Protein AF-A0A959DI03-F1 (afdb_monomer_lite)

Radius of gyration: 22.26 Å; chains: 1; bounding box: 54×45×66 Å

Foldseek 3Di:
DLLVQAAEDDDPPDDDDLVRRVVNSYYHQVNLQRVVVVVVVVVVWDKWKKKFKFFFAFDQPFAVVLVVVCVVPNLLSLSTHGGIDMGMFMWTQDPVVRDTWTDGSQQRDTGLLLVLCQAQDLAQRDGSDPNSSRGHHTLWMWIADPNDTDTCNCVRQPVSNCVNLPNCLVVFPLNVVLVVLSVVCHVQSVCSNVSNHHCVVVVVSSVVNVVSSVVSSVRQCPDPSNLVVVLQNQLQVCQQVVVLVSVLVLADQFAWEAEPDDDIQTGSVSSSVVSHDDPVFQKGWNGKHDRWPDWDDDPQKIKTKDKMKTWMQHNVRDIDIFMWIWIWMWGQDPVRHIHTRYIYIDGD

Sequence (348 aa):
WYARHFDWTHTDYQQRTVQDILQRRGGNCNELAMVAKASLETLGLKMRRVREINLHITSDRRQADAEQRVTEIGDKASVFGRQHNDHVWLEIYDQATGRWLPADPSLGVVGLRPWLSARYSFGRRYSLDSSSEDMIAPFAVFAESGGEWIDRTADYAIEGFNSLYYGQLAKLPSWQRWAEQAEQLDDLALAAFQSKANLHEHSAKIAALVETYEQLKREFLETDLGAIHQNIDAFSQSLVEQDFEAVVAAYTPDAKLFPQRGDIRRGEAAVRRYWTPSGSQKSRTVHHRIKPEEIVVQGDMAYDWGYYEGATLRGDGTEVYWEGKYVIVWKKTADGQWKIYLDSWNNL

Structure (mmCIF, N/CA/C/O backbone):
data_AF-A0A959DI03-F1
#
_entry.id   AF-A0A959DI03-F1
#
loop_
_atom_site.group_PDB
_atom_site.id
_atom_site.type_symbol
_atom_site.label_atom_id
_atom_site.label_alt_id
_atom_site.label_comp_id
_atom_site.label_asym_id
_atom_site.label_entity_id
_atom_site.label_seq_id
_atom_site.pdbx_PDB_ins_code
_atom_site.Cartn_x
_atom_site.Cartn_y
_atom_site.Cartn_z
_atom_site.occupancy
_atom_site.B_iso_or_equiv
_atom_site.auth_seq_id
_atom_site.auth_comp_id
_atom_site.auth_asym_id
_atom_site.auth_atom_id
_atom_site.pdbx_PDB_model_num
ATOM 1 N N . TRP A 1 1 ? -12.455 12.095 -6.581 1.00 77.44 1 TRP A N 1
ATOM 2 C CA . TRP A 1 1 ? -12.782 13.538 -6.591 1.00 77.44 1 TRP A CA 1
ATOM 3 C C . TRP A 1 1 ? -12.470 14.183 -5.246 1.00 77.44 1 TRP A C 1
ATOM 5 O O . TRP A 1 1 ? -11.597 15.039 -5.242 1.00 77.44 1 TRP A O 1
ATOM 15 N N . TYR A 1 2 ? -13.078 13.735 -4.133 1.00 77.69 2 TYR A N 1
ATOM 16 C CA . TYR A 1 2 ? -12.860 14.309 -2.789 1.00 77.69 2 TYR A CA 1
ATOM 17 C C . TYR A 1 2 ? -11.386 14.466 -2.424 1.00 77.69 2 TYR A C 1
ATOM 19 O O . TYR A 1 2 ? -10.947 15.586 -2.231 1.00 77.69 2 TYR A O 1
ATOM 27 N N . ALA A 1 3 ? -10.603 13.389 -2.489 1.00 75.56 3 ALA A N 1
ATOM 28 C CA . ALA A 1 3 ? -9.176 13.405 -2.158 1.00 75.56 3 ALA A CA 1
ATOM 29 C C . ALA A 1 3 ? -8.307 14.390 -2.979 1.00 75.56 3 ALA A C 1
ATOM 31 O O . ALA A 1 3 ? -7.163 14.627 -2.631 1.00 75.56 3 ALA A O 1
ATOM 32 N N . ARG A 1 4 ? -8.820 14.939 -4.093 1.00 77.75 4 ARG A N 1
ATOM 33 C CA . ARG A 1 4 ? -8.125 15.949 -4.918 1.00 77.75 4 ARG A CA 1
ATOM 34 C C . ARG A 1 4 ? -8.654 17.375 -4.729 1.00 77.75 4 ARG A C 1
ATOM 36 O O . ARG A 1 4 ? -8.074 18.302 -5.273 1.00 77.75 4 ARG A O 1
ATOM 43 N N . HIS A 1 5 ? -9.800 17.538 -4.070 1.00 82.88 5 HIS A N 1
ATOM 44 C CA . HIS A 1 5 ? -10.502 18.823 -3.948 1.00 82.88 5 HIS A CA 1
ATOM 45 C C . HIS A 1 5 ? -10.801 19.204 -2.496 1.00 82.88 5 HIS A C 1
ATOM 47 O O . HIS A 1 5 ? -11.357 20.276 -2.263 1.00 82.88 5 HIS A O 1
ATOM 53 N N . PHE A 1 6 ? -10.515 18.309 -1.550 1.00 85.19 6 PHE A N 1
ATOM 54 C CA . PHE A 1 6 ? -10.667 18.526 -0.122 1.00 85.19 6 PHE A CA 1
ATOM 55 C C . PHE A 1 6 ? -9.291 18.476 0.526 1.00 85.19 6 PHE A C 1
ATOM 57 O O . PHE A 1 6 ? -8.533 17.543 0.262 1.00 85.19 6 PHE A O 1
ATOM 64 N N . ASP A 1 7 ? -9.015 19.441 1.393 1.00 83.19 7 ASP A N 1
ATOM 65 C CA . ASP A 1 7 ? -7.793 19.469 2.185 1.00 83.19 7 ASP A CA 1
ATOM 66 C C . ASP A 1 7 ? -7.924 18.488 3.354 1.00 83.19 7 ASP A C 1
ATOM 68 O O . ASP A 1 7 ? -8.886 18.553 4.132 1.00 83.19 7 ASP A O 1
ATOM 72 N N . TRP A 1 8 ? -6.961 17.580 3.512 1.00 79.31 8 TRP A N 1
ATOM 73 C CA . TRP A 1 8 ? -6.881 16.819 4.752 1.00 79.31 8 TRP A CA 1
ATOM 74 C C . TRP A 1 8 ? -6.331 17.729 5.844 1.00 79.31 8 TRP A C 1
ATOM 76 O O . TRP A 1 8 ? -5.326 18.419 5.671 1.00 79.31 8 TRP A O 1
ATOM 86 N N . THR A 1 9 ? -7.006 17.752 6.986 1.00 82.12 9 THR A N 1
ATOM 87 C CA . THR A 1 9 ? -6.575 18.564 8.123 1.00 82.12 9 THR A CA 1
ATOM 88 C C . THR A 1 9 ? -6.495 17.718 9.377 1.00 82.12 9 THR A C 1
ATOM 90 O O . THR A 1 9 ? -7.301 16.807 9.572 1.00 82.12 9 THR A O 1
ATOM 93 N N . HIS A 1 10 ? -5.559 18.053 10.265 1.00 77.62 10 HIS A N 1
ATOM 94 C CA . HIS A 1 10 ? -5.482 17.429 11.582 1.00 77.62 10 HIS A CA 1
ATOM 95 C C . HIS A 1 10 ? -6.801 17.569 12.351 1.00 77.62 10 HIS A C 1
ATOM 97 O O . HIS A 1 10 ? -7.530 18.552 12.205 1.00 77.62 10 HIS A O 1
ATOM 103 N N . THR A 1 11 ? -7.088 16.579 13.195 1.00 80.00 11 THR A N 1
ATOM 104 C CA . THR A 1 11 ? -8.268 16.580 14.060 1.00 80.00 11 THR A CA 1
ATOM 105 C C . THR A 1 11 ? -8.245 17.783 15.002 1.00 80.00 11 THR A C 1
ATOM 107 O O . THR A 1 11 ? -7.335 17.922 15.814 1.00 80.00 11 THR A O 1
ATOM 110 N N . ASP A 1 12 ? -9.284 18.617 14.925 1.00 83.31 12 ASP A N 1
ATOM 111 C CA . ASP A 1 12 ? -9.515 19.764 15.818 1.00 83.31 12 ASP A CA 1
ATOM 112 C C . ASP A 1 12 ? -10.667 19.525 16.814 1.00 83.31 12 ASP A C 1
ATOM 114 O O . ASP A 1 12 ? -11.071 20.430 17.543 1.00 83.31 12 ASP A O 1
ATOM 118 N N . TYR A 1 13 ? -11.188 18.292 16.846 1.00 81.88 13 TYR A N 1
ATOM 119 C CA . TYR A 1 13 ? -12.254 17.802 17.728 1.00 81.88 13 TYR A CA 1
ATOM 120 C C . TYR A 1 13 ? -13.579 18.582 17.674 1.00 81.88 13 TYR A C 1
ATOM 122 O O . TYR A 1 13 ? -14.454 18.356 18.513 1.00 81.88 13 TYR A O 1
ATOM 130 N N . GLN A 1 14 ? -13.776 19.453 16.682 1.00 87.25 14 GLN A N 1
ATOM 131 C CA . GLN A 1 14 ? -15.065 20.100 16.467 1.00 87.25 14 GLN A CA 1
ATOM 132 C C . GLN A 1 14 ? -16.054 19.117 15.835 1.00 87.25 14 GLN A C 1
ATOM 134 O O . GLN A 1 14 ? -15.701 18.321 14.967 1.00 87.25 14 GLN A O 1
ATOM 139 N N . GLN A 1 15 ? -17.317 19.186 16.252 1.00 88.81 15 GLN A N 1
ATOM 140 C CA . GLN A 1 15 ? -18.387 18.453 15.583 1.00 88.81 15 GLN A CA 1
ATOM 141 C C . GLN A 1 15 ? -18.912 19.279 14.414 1.00 88.81 15 GLN A C 1
ATOM 143 O O . GLN A 1 15 ? -19.304 20.431 14.592 1.00 88.81 15 GLN A O 1
ATOM 148 N N . ARG A 1 16 ? -18.920 18.681 13.223 1.00 93.31 16 ARG A N 1
ATOM 149 C CA . ARG A 1 16 ? -19.364 19.323 11.984 1.00 93.31 16 ARG A CA 1
ATOM 150 C C . ARG A 1 16 ? -20.418 18.486 11.284 1.00 93.31 16 ARG A C 1
ATOM 152 O O . ARG A 1 16 ? -20.365 17.256 11.307 1.00 93.31 16 ARG A O 1
ATOM 159 N N . THR A 1 17 ? -21.368 19.154 10.640 1.00 94.56 17 THR A N 1
ATOM 160 C CA . THR A 1 17 ? -22.319 18.503 9.736 1.00 94.56 17 THR A CA 1
ATOM 161 C C . THR A 1 17 ? -21.674 18.244 8.373 1.00 94.56 17 THR A C 1
ATOM 163 O O . THR A 1 17 ? -20.656 18.841 8.024 1.00 94.56 17 THR A O 1
ATOM 166 N N . VAL A 1 18 ? -22.295 17.392 7.548 1.00 93.19 18 VAL A N 1
ATOM 167 C CA . VAL A 1 18 ? -21.862 17.178 6.152 1.00 93.19 18 VAL A CA 1
ATOM 168 C C . VAL A 1 18 ? -21.795 18.504 5.387 1.00 93.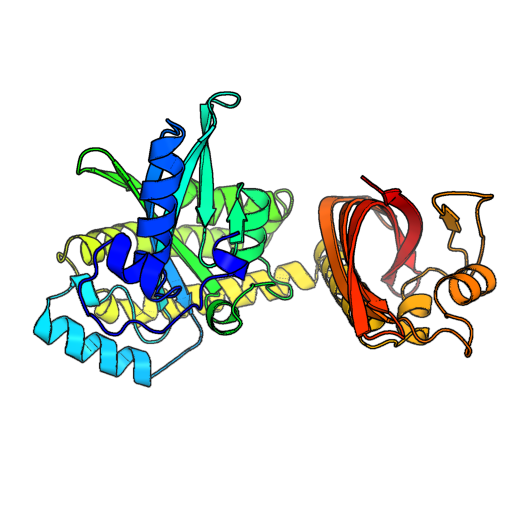19 18 VAL A C 1
ATOM 170 O O . VAL A 1 18 ? -20.868 18.720 4.611 1.00 93.19 18 VAL A O 1
ATOM 173 N N . GLN A 1 19 ? -22.743 19.413 5.628 1.00 93.69 19 GLN A N 1
ATOM 174 C CA . GLN A 1 19 ? -22.789 20.695 4.935 1.00 93.69 19 GLN A CA 1
ATOM 175 C C . GLN A 1 19 ? -21.654 21.633 5.361 1.00 93.69 19 GLN A C 1
ATOM 177 O O . GLN A 1 19 ? -21.061 22.277 4.496 1.00 93.69 19 GLN A O 1
ATOM 182 N N . ASP A 1 20 ? -21.291 21.647 6.646 1.00 93.88 20 ASP A N 1
ATOM 183 C CA . ASP A 1 20 ? -20.144 22.421 7.141 1.00 93.88 20 ASP A CA 1
ATOM 184 C C . ASP A 1 20 ? -18.833 21.928 6.512 1.00 93.88 20 ASP A C 1
ATOM 186 O O . ASP A 1 20 ? -18.012 22.728 6.062 1.00 93.88 20 ASP A O 1
ATOM 190 N N . ILE A 1 21 ? -18.652 20.604 6.420 1.00 92.25 21 ILE A N 1
ATOM 191 C CA . ILE A 1 21 ? -17.450 19.991 5.831 1.00 92.25 21 ILE A CA 1
ATOM 192 C C . ILE A 1 21 ? -17.375 20.296 4.327 1.00 92.25 21 ILE A C 1
ATOM 194 O O . ILE A 1 21 ? -16.313 20.653 3.816 1.00 92.25 21 ILE A O 1
ATOM 198 N N . LEU A 1 22 ? -18.504 20.219 3.609 1.00 91.56 22 LEU A N 1
ATOM 199 C CA . LEU A 1 22 ? -18.582 20.581 2.188 1.00 91.56 22 LEU A CA 1
ATOM 200 C C . LEU A 1 22 ? -18.221 22.053 1.938 1.00 91.56 22 LEU A C 1
ATOM 202 O O . LEU A 1 22 ? -17.542 22.355 0.957 1.00 91.56 22 LEU A O 1
ATOM 206 N N . GLN A 1 23 ? -18.661 22.962 2.812 1.00 92.81 23 GLN A N 1
ATOM 207 C CA . GLN A 1 23 ? -18.323 24.386 2.726 1.00 92.81 23 GLN A CA 1
ATOM 208 C C . GLN A 1 23 ? -16.848 24.643 3.034 1.00 92.81 23 GLN A C 1
ATOM 210 O O . GLN A 1 23 ? -16.204 25.406 2.315 1.00 92.81 23 GLN A O 1
ATOM 215 N N . ARG A 1 24 ? -16.307 23.977 4.062 1.00 91.38 24 ARG A N 1
ATOM 216 C CA . ARG A 1 24 ? -14.886 24.048 4.430 1.00 91.38 24 ARG A CA 1
ATOM 217 C C . ARG A 1 24 ? -13.976 23.477 3.343 1.00 91.38 24 ARG A C 1
ATOM 219 O O . ARG A 1 24 ? -12.838 23.918 3.241 1.00 91.38 24 ARG A O 1
ATOM 226 N N . ARG A 1 25 ? -14.469 22.516 2.551 1.00 89.75 25 ARG A N 1
ATOM 227 C CA . ARG A 1 25 ? -13.679 21.736 1.582 1.00 89.75 25 ARG A CA 1
ATOM 228 C C . ARG A 1 25 ? -12.460 21.085 2.234 1.00 89.75 25 ARG A C 1
ATOM 230 O O . ARG A 1 25 ? -11.373 21.086 1.675 1.00 89.75 25 ARG A O 1
ATOM 237 N N . GLY A 1 26 ? -12.636 20.535 3.428 1.00 87.62 26 GLY A N 1
ATOM 238 C CA . GLY A 1 26 ? -11.553 19.864 4.128 1.00 87.62 26 GLY A CA 1
ATOM 239 C C . GLY A 1 26 ? -11.975 19.313 5.477 1.00 87.62 26 GLY A C 1
ATOM 240 O O . GLY A 1 26 ? -13.013 19.701 6.018 1.00 87.62 26 GLY A O 1
ATOM 241 N N . GLY A 1 27 ? -11.168 18.399 5.998 1.00 87.62 27 GLY A N 1
ATOM 242 C CA . GLY A 1 27 ? -11.423 17.736 7.268 1.00 87.62 27 GLY A CA 1
ATOM 243 C C . GLY A 1 27 ? -10.495 16.556 7.524 1.00 87.62 27 GLY A C 1
ATOM 244 O O . GLY A 1 27 ? -9.686 16.186 6.673 1.00 87.62 27 GLY A O 1
ATOM 245 N N . ASN A 1 28 ? -10.609 15.958 8.705 1.00 88.25 28 ASN A N 1
ATOM 246 C CA . ASN A 1 28 ? -9.894 14.727 9.042 1.00 88.25 28 ASN A CA 1
ATOM 247 C C . ASN A 1 28 ? -10.530 13.491 8.370 1.00 88.25 28 ASN A C 1
ATOM 249 O O . ASN A 1 28 ? -11.526 13.582 7.650 1.00 88.25 28 ASN A O 1
ATOM 253 N N . CYS A 1 29 ? -9.973 12.301 8.613 1.00 88.38 29 CYS A N 1
ATOM 254 C CA . CYS A 1 29 ? -10.466 11.057 8.009 1.00 88.38 29 CYS A CA 1
ATOM 255 C C . CYS A 1 29 ? -11.946 10.770 8.299 1.00 88.38 29 CYS A C 1
ATOM 257 O O . CYS A 1 29 ? -12.692 10.365 7.407 1.00 88.38 29 CYS A O 1
ATOM 259 N N . ASN A 1 30 ? -12.407 11.058 9.519 1.00 90.88 30 ASN A N 1
ATOM 260 C CA . ASN A 1 30 ? -13.810 10.916 9.887 1.00 90.88 30 ASN A CA 1
ATOM 261 C C . ASN A 1 30 ? -14.715 11.840 9.059 1.00 90.88 30 ASN A C 1
ATOM 263 O O . ASN A 1 30 ? -15.737 11.394 8.540 1.00 90.88 30 ASN A O 1
ATOM 267 N N . GLU A 1 31 ? -14.349 13.113 8.933 1.00 92.06 31 GLU A N 1
ATOM 268 C CA . GLU A 1 31 ? -15.130 14.110 8.196 1.00 92.06 31 GLU A CA 1
ATOM 269 C C . GLU A 1 31 ? -15.188 13.786 6.695 1.00 92.06 31 GLU A C 1
ATOM 271 O O . GLU A 1 31 ? -16.259 13.842 6.084 1.00 92.06 31 GLU A O 1
ATOM 276 N N . LEU A 1 32 ? -14.069 13.352 6.109 1.00 90.50 32 LEU A N 1
ATOM 277 C CA . LEU A 1 32 ? -14.029 12.911 4.713 1.00 90.50 32 LEU A CA 1
ATOM 278 C C . LEU A 1 32 ? -14.875 11.649 4.489 1.00 90.50 32 LEU A C 1
ATOM 280 O O . LEU A 1 32 ? -15.620 11.577 3.507 1.00 90.50 32 LEU A O 1
ATOM 284 N N . ALA A 1 33 ? -14.835 10.684 5.413 1.00 91.56 33 ALA A N 1
ATOM 285 C CA . ALA A 1 33 ? -15.699 9.505 5.371 1.00 91.56 33 ALA A CA 1
ATOM 286 C C . ALA A 1 33 ? -17.188 9.872 5.500 1.00 91.56 33 ALA A C 1
ATOM 288 O O . ALA A 1 33 ? -18.020 9.289 4.806 1.00 91.56 33 ALA A O 1
ATOM 289 N N . MET A 1 34 ? -17.548 10.861 6.326 1.00 93.31 34 MET A N 1
ATOM 290 C CA . MET A 1 34 ? -18.931 11.345 6.442 1.00 93.31 34 MET A CA 1
ATOM 291 C C . MET A 1 34 ? -19.450 11.928 5.123 1.00 93.31 34 MET A C 1
ATOM 293 O O . MET A 1 34 ? -20.543 11.568 4.684 1.00 93.31 34 MET A O 1
ATOM 297 N N . VAL A 1 35 ? -18.669 12.796 4.473 1.00 92.62 35 VAL A N 1
ATOM 298 C CA . VAL A 1 35 ? -19.051 13.405 3.187 1.00 92.62 35 VAL A CA 1
ATOM 299 C C . VAL A 1 35 ? -19.133 12.354 2.081 1.00 92.62 35 VAL A C 1
ATOM 301 O O . VAL A 1 35 ? -20.102 12.339 1.316 1.00 92.62 35 VAL A O 1
ATOM 304 N N . ALA A 1 36 ? -18.149 11.453 2.005 1.00 91.75 36 ALA A N 1
ATOM 305 C CA . ALA A 1 36 ? -18.151 10.367 1.032 1.00 91.75 36 ALA A CA 1
ATOM 306 C C . ALA A 1 36 ? -19.371 9.453 1.220 1.00 91.75 36 ALA A C 1
ATOM 308 O O . ALA A 1 36 ? -20.053 9.144 0.244 1.00 91.75 36 ALA A O 1
ATOM 309 N N . LYS A 1 37 ? -19.702 9.096 2.470 1.00 92.38 37 LYS A N 1
ATOM 310 C CA . LYS A 1 37 ? -20.890 8.305 2.813 1.00 92.38 37 LYS A CA 1
ATOM 311 C C . LYS A 1 37 ? -22.177 8.980 2.372 1.00 92.38 37 LYS A C 1
ATOM 313 O O . LYS A 1 37 ? -22.916 8.388 1.595 1.00 92.38 37 LYS A O 1
ATOM 318 N N . ALA A 1 38 ? -22.398 10.227 2.783 1.00 92.00 38 ALA A N 1
ATOM 319 C CA . ALA A 1 38 ? -23.600 10.970 2.413 1.00 92.00 38 ALA A CA 1
ATOM 320 C C . ALA A 1 38 ? -23.772 11.073 0.890 1.00 92.00 38 ALA A C 1
ATOM 322 O O . ALA A 1 38 ? -24.881 10.980 0.376 1.00 92.00 38 ALA A O 1
ATOM 323 N N . SER A 1 39 ? -22.670 11.227 0.155 1.00 89.62 39 SER A N 1
ATOM 324 C CA . SER A 1 39 ? -22.707 11.369 -1.301 1.00 89.62 39 SER A CA 1
ATOM 325 C C . SER A 1 39 ? -22.996 10.045 -2.006 1.00 89.62 39 SER A C 1
ATOM 327 O O . SER A 1 39 ? -23.829 9.995 -2.906 1.00 89.62 39 SER A O 1
ATOM 329 N N . LEU A 1 40 ? -22.355 8.955 -1.586 1.00 89.19 40 LEU A N 1
ATOM 330 C CA . LEU A 1 40 ? -22.558 7.626 -2.166 1.00 89.19 40 LEU A CA 1
ATOM 331 C C . LEU A 1 40 ? -23.926 7.022 -1.786 1.00 89.19 40 LEU A C 1
ATOM 333 O O . LEU A 1 40 ? -24.506 6.285 -2.582 1.00 89.19 40 LEU A O 1
ATOM 337 N N . GLU A 1 41 ? -24.492 7.397 -0.635 1.00 90.12 41 GLU A N 1
ATOM 338 C CA . GLU A 1 41 ? -25.873 7.064 -0.257 1.00 90.12 41 GLU A CA 1
ATOM 339 C C . GLU A 1 41 ? -26.897 7.618 -1.260 1.00 90.12 41 GLU A C 1
ATOM 341 O O . GLU A 1 41 ? -27.873 6.935 -1.570 1.00 90.12 41 GLU A O 1
ATOM 346 N N . THR A 1 42 ? -26.656 8.799 -1.852 1.00 91.38 42 THR A N 1
ATOM 347 C CA . THR A 1 42 ? -27.539 9.345 -2.908 1.00 91.38 42 THR A CA 1
ATOM 348 C C . THR A 1 42 ? -27.571 8.487 -4.174 1.00 91.38 42 THR A C 1
ATOM 350 O O . THR A 1 42 ? -28.533 8.553 -4.937 1.00 91.38 42 THR A O 1
ATOM 353 N N . LEU A 1 43 ? -26.546 7.655 -4.382 1.00 90.06 43 LEU A N 1
ATOM 354 C CA . LEU A 1 43 ? -26.444 6.717 -5.500 1.00 90.06 43 LEU A CA 1
ATOM 355 C C . LEU A 1 43 ? -27.054 5.343 -5.172 1.00 90.06 43 LEU A C 1
ATOM 357 O O . LEU A 1 43 ? -26.991 4.436 -5.997 1.00 90.06 43 LEU A O 1
ATOM 361 N N . GLY A 1 44 ? -27.617 5.165 -3.970 1.00 90.25 44 GLY A N 1
ATOM 362 C CA . GLY A 1 44 ? -28.192 3.895 -3.524 1.00 90.25 44 GLY A CA 1
ATOM 363 C C . GLY A 1 44 ? -27.155 2.803 -3.245 1.00 90.25 44 GLY A C 1
ATOM 364 O O . GLY A 1 44 ? -27.503 1.622 -3.206 1.00 90.25 44 GLY A O 1
ATOM 365 N N . LEU A 1 45 ? -25.881 3.167 -3.063 1.00 90.81 45 LEU A N 1
ATOM 366 C CA . LEU A 1 45 ? -24.824 2.207 -2.754 1.00 90.81 45 LEU A CA 1
ATOM 367 C C . LEU A 1 45 ? -24.924 1.749 -1.296 1.00 90.81 45 LEU A C 1
ATOM 369 O O . LEU A 1 45 ? -25.033 2.557 -0.374 1.00 90.81 45 LEU A O 1
ATOM 373 N N . LYS A 1 46 ? -24.848 0.432 -1.077 1.00 93.88 46 LYS A N 1
ATOM 374 C CA . LYS A 1 46 ? -24.786 -0.140 0.271 1.00 93.88 46 LYS A CA 1
ATOM 375 C C . LYS A 1 46 ? -23.370 0.015 0.815 1.00 93.88 46 LYS A C 1
ATOM 377 O O . LYS A 1 46 ? -22.403 -0.387 0.171 1.00 93.88 46 LYS A O 1
ATOM 382 N N . MET A 1 47 ? -23.261 0.591 2.006 1.00 94.69 47 MET A N 1
ATOM 383 C CA . MET A 1 47 ? -21.985 0.981 2.597 1.00 94.69 47 MET A CA 1
ATOM 384 C C . MET A 1 47 ? -21.966 0.695 4.091 1.00 94.69 47 MET A C 1
ATOM 386 O O . MET A 1 47 ? -23.014 0.678 4.739 1.00 94.69 47 MET A O 1
ATOM 390 N N . ARG A 1 48 ? -20.769 0.524 4.644 1.00 96.06 48 ARG A N 1
ATOM 391 C CA . ARG A 1 48 ? -20.552 0.490 6.090 1.00 96.06 48 ARG A CA 1
ATOM 392 C C . ARG A 1 48 ? -19.284 1.242 6.452 1.00 96.06 48 ARG A C 1
ATOM 394 O O . ARG A 1 48 ? -18.367 1.366 5.642 1.00 96.06 48 ARG A O 1
ATOM 401 N N . ARG A 1 49 ? -19.277 1.808 7.651 1.00 96.38 49 ARG A N 1
ATOM 402 C CA . ARG A 1 49 ? -18.119 2.528 8.172 1.00 96.38 49 ARG A CA 1
ATOM 403 C C . ARG A 1 49 ? -17.090 1.516 8.647 1.00 96.38 49 ARG A C 1
ATOM 405 O O . ARG A 1 49 ? -17.475 0.484 9.181 1.00 96.38 49 ARG A O 1
ATOM 412 N N . VAL A 1 50 ? -15.815 1.823 8.464 1.00 97.88 50 VAL A N 1
ATOM 413 C CA . VAL A 1 50 ? -14.712 1.030 8.995 1.00 97.88 50 VAL A CA 1
ATOM 414 C C . VAL A 1 50 ? -13.851 1.907 9.881 1.00 97.88 50 VAL A C 1
ATOM 416 O O . VAL A 1 50 ? -13.545 3.054 9.541 1.00 97.88 50 VAL A O 1
ATOM 419 N N . ARG A 1 51 ? -13.492 1.360 11.036 1.00 97.06 51 ARG A N 1
ATOM 420 C CA . ARG A 1 51 ? -12.495 1.911 11.939 1.00 97.06 51 ARG A CA 1
ATOM 421 C C . ARG A 1 51 ? -11.333 0.959 12.033 1.00 97.06 51 ARG A C 1
ATOM 423 O O . ARG A 1 51 ? -11.499 -0.253 11.993 1.00 97.06 51 ARG A O 1
ATOM 430 N N . GLU A 1 52 ? -10.158 1.523 12.188 1.00 96.50 52 GLU A N 1
ATOM 431 C CA . GLU A 1 52 ? -8.943 0.741 12.282 1.00 96.50 52 GLU A CA 1
ATOM 432 C C . GLU A 1 52 ? -7.938 1.405 13.206 1.00 96.50 52 GLU A C 1
ATOM 434 O O . GLU A 1 52 ? -8.017 2.607 13.473 1.00 96.50 52 GLU A O 1
ATOM 439 N N . ILE A 1 53 ? -6.981 0.603 13.654 1.00 97.81 53 ILE A N 1
ATOM 440 C CA . ILE A 1 53 ? -5.772 1.060 14.320 1.00 97.81 53 ILE A CA 1
ATOM 441 C C . ILE A 1 53 ? -4.598 0.593 13.474 1.00 97.81 53 ILE A C 1
ATOM 443 O O . ILE A 1 53 ? -4.490 -0.586 13.128 1.00 97.81 53 ILE A O 1
ATOM 447 N N . ASN A 1 54 ? -3.729 1.530 13.113 1.00 95.94 54 ASN A N 1
ATOM 448 C CA . ASN A 1 54 ? -2.543 1.257 12.322 1.00 95.94 54 ASN A CA 1
ATOM 449 C C . ASN A 1 54 ? -1.274 1.551 13.101 1.00 95.94 54 ASN A C 1
ATOM 451 O O . ASN A 1 54 ? -1.228 2.475 13.910 1.00 95.94 54 ASN A O 1
ATOM 455 N N . LEU A 1 55 ? -0.244 0.752 12.826 1.00 96.56 55 LEU A N 1
ATOM 456 C CA . LEU A 1 55 ? 1.130 1.077 13.163 1.00 96.56 55 LEU A CA 1
ATOM 457 C C . LEU A 1 55 ? 1.466 2.450 12.587 1.00 96.56 55 LEU A C 1
ATOM 459 O O . LEU A 1 55 ? 1.048 2.776 11.480 1.00 96.56 55 LEU A O 1
ATOM 463 N N . HIS A 1 56 ? 2.240 3.237 13.314 1.00 93.88 56 HIS A N 1
ATOM 464 C CA . HIS A 1 56 ? 2.578 4.600 12.940 1.00 93.88 56 HIS A CA 1
ATOM 465 C C . HIS A 1 56 ? 4.017 4.907 13.349 1.00 93.88 56 HIS A C 1
ATOM 467 O O . HIS A 1 56 ? 4.527 4.318 14.305 1.00 93.88 56 HIS A O 1
ATOM 473 N N . ILE A 1 57 ? 4.665 5.870 12.683 1.00 92.00 57 ILE A N 1
ATOM 474 C CA . ILE A 1 57 ? 5.954 6.389 13.166 1.00 92.00 57 ILE A CA 1
ATOM 475 C C . ILE A 1 57 ? 5.869 6.794 14.646 1.00 92.00 57 ILE A C 1
ATOM 477 O O . ILE A 1 57 ? 4.843 7.322 15.102 1.00 92.00 57 ILE A O 1
ATOM 481 N N . THR A 1 58 ? 6.968 6.566 15.364 1.00 95.19 58 THR A N 1
ATOM 482 C CA . THR A 1 58 ? 7.097 6.872 16.789 1.00 95.19 58 THR A CA 1
ATOM 483 C C . THR A 1 58 ? 6.913 8.366 17.049 1.00 95.19 58 THR A C 1
ATOM 485 O O . THR A 1 58 ? 7.603 9.197 16.461 1.00 95.19 58 THR A O 1
ATOM 488 N N . SER A 1 59 ? 6.009 8.717 17.962 1.00 95.56 59 SER A N 1
ATOM 489 C CA . SER A 1 59 ? 5.750 10.098 18.366 1.00 95.56 59 SER A CA 1
ATOM 490 C C . SER A 1 59 ? 5.424 10.198 19.855 1.00 95.56 59 SER A C 1
ATOM 492 O O . SER A 1 59 ? 4.322 9.862 20.289 1.00 95.56 59 SER A O 1
ATOM 494 N N . ASP A 1 60 ? 6.361 10.734 20.638 1.00 96.56 60 ASP A N 1
ATOM 495 C CA . ASP A 1 60 ? 6.135 10.995 22.066 1.00 96.56 60 ASP A CA 1
ATOM 496 C C . ASP A 1 60 ? 5.090 12.104 22.277 1.00 96.56 60 ASP A C 1
ATOM 498 O O . ASP A 1 60 ? 4.317 12.060 23.231 1.00 96.56 60 ASP A O 1
ATOM 502 N N . ARG A 1 61 ? 4.992 13.056 21.335 1.00 95.19 61 ARG A N 1
ATOM 503 C CA . ARG A 1 61 ? 3.923 14.064 21.334 1.00 95.19 61 ARG A CA 1
ATOM 504 C C . ARG A 1 61 ? 2.546 13.409 21.221 1.00 95.19 61 ARG A C 1
ATOM 506 O O . ARG A 1 61 ? 1.678 13.714 22.027 1.00 95.19 61 ARG A O 1
ATOM 513 N N . ARG A 1 62 ? 2.354 12.489 20.259 1.00 94.25 62 ARG A N 1
ATOM 514 C CA . ARG A 1 62 ? 1.068 11.784 20.105 1.00 94.25 62 ARG A CA 1
ATOM 515 C C . ARG A 1 62 ? 0.723 10.985 21.356 1.00 94.25 62 ARG A C 1
ATOM 517 O O . ARG A 1 62 ? -0.441 10.951 21.728 1.00 94.25 62 ARG A O 1
ATOM 524 N N . GLN A 1 63 ? 1.715 10.368 21.998 1.00 97.06 63 GLN A N 1
ATOM 525 C CA . GLN A 1 63 ? 1.499 9.656 23.256 1.00 97.06 63 GLN A CA 1
ATOM 526 C C . GLN A 1 63 ? 0.959 10.591 24.348 1.00 97.06 63 GLN A C 1
ATOM 528 O O . GLN A 1 63 ? -0.077 10.288 24.930 1.00 97.06 63 GLN A O 1
ATOM 533 N N . ALA A 1 64 ? 1.600 11.742 24.569 1.00 96.88 64 ALA A N 1
ATOM 534 C CA . ALA A 1 64 ? 1.151 12.715 25.565 1.00 96.88 64 ALA A CA 1
ATOM 535 C C . ALA A 1 64 ? -0.256 13.264 25.254 1.00 96.88 64 ALA A C 1
ATOM 537 O O . ALA A 1 64 ? -1.112 13.319 26.139 1.00 96.88 64 ALA A O 1
ATOM 538 N N . ASP A 1 65 ? -0.519 13.605 23.987 1.00 95.12 65 ASP A N 1
ATOM 539 C CA . ASP A 1 65 ? -1.842 14.054 23.537 1.00 95.12 65 ASP A CA 1
ATOM 540 C C . ASP A 1 65 ? -2.904 12.962 23.783 1.00 95.12 65 ASP A C 1
ATOM 542 O O . ASP A 1 65 ? -4.015 13.249 24.231 1.00 95.12 65 ASP A O 1
ATOM 546 N N . ALA A 1 66 ? -2.571 11.695 23.518 1.00 95.81 66 ALA A N 1
ATOM 547 C CA . ALA A 1 66 ? -3.475 10.567 23.713 1.00 95.81 66 ALA A CA 1
ATOM 548 C C . ALA A 1 66 ? -3.785 10.311 25.189 1.00 95.81 66 ALA A C 1
ATOM 550 O O . ALA A 1 66 ? -4.946 10.107 25.536 1.00 95.81 66 ALA A O 1
ATOM 551 N N . GLU A 1 67 ? -2.781 10.354 26.065 1.00 97.31 67 GLU A N 1
ATOM 552 C CA . GLU A 1 67 ? -2.955 10.194 27.514 1.00 97.31 67 GLU A CA 1
ATOM 553 C C . GLU A 1 67 ? -3.880 11.269 28.083 1.00 97.31 67 GLU A C 1
ATOM 555 O O . GLU A 1 67 ? -4.811 10.955 28.829 1.00 97.31 67 GLU A O 1
ATOM 560 N N . GLN A 1 68 ? -3.705 12.526 27.659 1.00 96.50 68 GLN A N 1
ATOM 561 C CA . GLN A 1 68 ? -4.632 13.593 28.026 1.00 96.50 68 GLN A CA 1
ATOM 562 C C . GLN A 1 68 ? -6.055 13.253 27.565 1.00 96.50 68 GLN A C 1
ATOM 564 O O . GLN A 1 68 ? -7.006 13.337 28.344 1.00 96.50 68 GLN A O 1
ATOM 569 N N . ARG A 1 69 ? -6.226 12.802 26.321 1.00 95.38 69 ARG A N 1
ATOM 570 C CA . ARG A 1 69 ? -7.550 12.450 25.791 1.00 95.38 69 ARG A CA 1
ATOM 571 C C . ARG A 1 69 ? -8.181 11.258 26.509 1.00 95.38 69 ARG A C 1
ATOM 573 O O . ARG A 1 69 ? -9.392 11.276 26.717 1.00 95.38 69 ARG A O 1
ATOM 580 N N . VAL A 1 70 ? -7.400 10.279 26.963 1.00 97.06 70 VAL A N 1
ATOM 581 C CA . VAL A 1 70 ? -7.903 9.186 27.812 1.00 97.06 70 VAL A CA 1
ATOM 582 C C . VAL A 1 70 ? -8.481 9.732 29.119 1.00 97.06 70 VAL A C 1
ATOM 584 O O . VAL A 1 70 ? -9.563 9.306 29.518 1.00 97.06 70 VAL A O 1
ATOM 587 N N . THR A 1 71 ? -7.851 10.735 29.742 1.00 96.31 71 THR A N 1
ATOM 588 C CA . THR A 1 71 ? -8.419 11.363 30.953 1.00 96.31 71 THR A CA 1
ATOM 589 C C . THR A 1 71 ? -9.733 12.110 30.688 1.00 96.31 71 THR A C 1
ATOM 591 O O . THR A 1 71 ? -10.598 12.160 31.560 1.00 96.31 71 THR A O 1
ATOM 594 N N . GLU A 1 72 ? -9.913 12.665 29.485 1.00 94.62 72 GLU A N 1
ATOM 595 C CA . GLU A 1 72 ? -11.084 13.472 29.119 1.00 94.62 72 GLU A CA 1
ATOM 596 C C . GLU A 1 72 ? -12.286 12.635 28.661 1.00 94.62 72 GLU A C 1
ATOM 598 O O . GLU A 1 72 ? -13.430 12.967 28.977 1.00 94.62 72 GLU A O 1
ATOM 603 N N . ILE A 1 73 ? -12.052 11.585 27.866 1.00 93.75 73 ILE A N 1
ATOM 604 C CA . ILE A 1 73 ? -13.124 10.829 27.197 1.00 93.75 73 ILE A CA 1
ATOM 605 C C . ILE A 1 73 ? -13.045 9.311 27.409 1.00 93.75 73 ILE A C 1
ATOM 607 O O . ILE A 1 73 ? -13.835 8.582 26.805 1.00 93.75 73 ILE A O 1
ATOM 611 N N . GLY A 1 74 ? -12.142 8.846 28.273 1.00 95.50 74 GLY A N 1
ATOM 612 C CA . GLY A 1 74 ? -11.962 7.441 28.627 1.00 95.50 74 GLY A CA 1
ATOM 613 C C . GLY A 1 74 ? -11.117 6.649 27.631 1.00 95.50 74 GLY A C 1
ATOM 614 O O . GLY A 1 74 ? -10.603 7.173 26.640 1.00 95.50 74 GLY A O 1
ATOM 615 N N . ASP A 1 75 ? -11.022 5.345 27.883 1.00 97.00 75 ASP A N 1
ATOM 616 C CA . ASP A 1 75 ? -10.106 4.427 27.200 1.00 97.00 75 ASP A CA 1
ATOM 617 C C . ASP A 1 75 ? -10.302 4.336 25.684 1.00 97.00 75 ASP A C 1
ATOM 619 O O . ASP A 1 75 ? -9.374 3.975 24.964 1.00 97.00 75 ASP A O 1
ATOM 623 N N . LYS A 1 76 ? -11.456 4.752 25.152 1.00 94.75 76 LYS A N 1
ATOM 624 C CA . LYS A 1 76 ? -11.656 4.877 23.697 1.00 94.75 76 LYS A CA 1
ATOM 625 C C . LYS A 1 76 ? -10.705 5.848 23.003 1.00 94.75 76 LYS A C 1
ATOM 627 O O . LYS A 1 76 ? -10.583 5.783 21.783 1.00 94.75 76 LYS A O 1
ATOM 632 N N . ALA A 1 77 ? -10.058 6.751 23.740 1.00 95.56 77 ALA A N 1
ATOM 633 C CA . ALA A 1 77 ? -8.998 7.604 23.209 1.00 95.56 77 ALA A CA 1
ATOM 634 C C . ALA A 1 77 ? -7.640 6.891 23.102 1.00 95.56 77 ALA A C 1
ATOM 636 O O . ALA A 1 77 ? -6.753 7.396 22.426 1.00 95.56 77 ALA A O 1
ATOM 637 N N . SER A 1 78 ? -7.470 5.712 23.708 1.00 97.88 78 SER A N 1
ATOM 638 C CA . SER A 1 78 ? -6.198 4.974 23.669 1.00 97.88 78 SER A CA 1
ATOM 639 C C . SER A 1 78 ? -5.866 4.368 22.297 1.00 97.88 78 SER A C 1
ATOM 641 O O . SER A 1 78 ? -4.769 3.857 22.079 1.00 97.88 78 SER A O 1
ATOM 643 N N . VAL A 1 79 ? -6.798 4.461 21.344 1.00 96.88 79 VAL A N 1
ATOM 644 C CA . VAL A 1 79 ? -6.696 3.942 19.968 1.00 96.88 79 VAL A CA 1
ATOM 645 C C . VAL A 1 79 ? -5.668 4.678 19.103 1.00 96.88 79 VAL A C 1
ATOM 647 O O . VAL A 1 79 ? -5.355 4.229 18.007 1.00 96.88 79 VAL A O 1
ATOM 650 N N . PHE A 1 80 ? -5.109 5.778 19.602 1.00 96.06 80 PHE A N 1
ATOM 651 C CA . PHE A 1 80 ? -3.911 6.413 19.066 1.00 96.06 80 PHE A CA 1
ATOM 652 C C . PHE A 1 80 ? -2.891 6.617 20.187 1.00 96.06 80 PHE A C 1
ATOM 654 O O . PHE A 1 80 ? -3.254 6.695 21.359 1.00 96.06 80 PHE A O 1
ATOM 661 N N . GLY A 1 81 ? -1.606 6.679 19.848 1.00 96.56 81 GLY A N 1
ATOM 662 C CA . GLY A 1 81 ? -0.533 6.811 20.828 1.00 96.56 81 GLY A CA 1
ATOM 663 C C . GLY A 1 81 ? 0.850 6.764 20.191 1.00 96.56 81 GLY A C 1
ATOM 664 O O . GLY A 1 81 ? 1.047 7.162 19.040 1.00 96.56 81 GLY A O 1
ATOM 665 N N . ARG A 1 82 ? 1.838 6.299 20.955 1.00 96.81 82 ARG A N 1
ATOM 666 C CA . ARG A 1 82 ? 3.255 6.420 20.601 1.00 96.81 82 ARG A CA 1
ATOM 667 C C . ARG A 1 82 ? 3.606 5.857 19.226 1.00 96.81 82 ARG A C 1
ATOM 669 O O . ARG A 1 82 ? 4.322 6.519 18.486 1.00 96.81 82 ARG A O 1
ATOM 676 N N . GLN A 1 83 ? 3.135 4.656 18.899 1.00 97.38 83 GLN A N 1
ATOM 677 C CA . GLN A 1 83 ? 3.482 3.932 17.665 1.00 97.38 83 GLN A CA 1
ATOM 678 C C . GLN A 1 83 ? 2.245 3.465 16.896 1.00 97.38 83 GLN A C 1
ATOM 680 O O . GLN A 1 83 ? 2.324 2.576 16.051 1.00 97.38 83 GLN A O 1
ATOM 685 N N . HIS A 1 84 ? 1.091 4.056 17.193 1.00 97.56 84 HIS A N 1
ATOM 686 C CA . HIS A 1 84 ? -0.165 3.726 16.545 1.00 97.56 84 HIS A CA 1
ATOM 687 C C . HIS A 1 84 ? -1.065 4.947 16.417 1.00 97.56 84 HIS A C 1
ATOM 689 O O . HIS A 1 84 ? -0.936 5.922 17.162 1.00 97.56 84 HIS A O 1
ATOM 695 N N . ASN A 1 85 ? -1.970 4.902 15.452 1.00 94.94 85 ASN A N 1
ATOM 696 C CA . ASN A 1 85 ? -2.991 5.917 15.258 1.00 94.94 85 ASN A CA 1
ATOM 697 C C . ASN A 1 85 ? -4.277 5.268 14.749 1.00 94.94 85 ASN A C 1
ATOM 699 O O . ASN A 1 85 ? -4.215 4.237 14.074 1.00 94.94 85 ASN A O 1
ATOM 703 N N . ASP A 1 86 ? -5.425 5.871 15.042 1.00 94.19 86 ASP A N 1
ATOM 704 C CA . ASP A 1 86 ? -6.685 5.417 14.472 1.00 94.19 86 ASP A CA 1
ATOM 705 C C . ASP A 1 86 ? -6.975 6.097 13.135 1.00 94.19 86 ASP A C 1
ATOM 707 O O . ASP A 1 86 ? -6.497 7.193 12.829 1.00 94.19 86 ASP A O 1
ATOM 711 N N . HIS A 1 87 ? -7.757 5.416 12.306 1.00 93.50 87 HIS A N 1
ATOM 712 C CA . HIS A 1 87 ? -8.201 5.939 11.021 1.00 93.50 87 HIS A CA 1
ATOM 713 C C . HIS A 1 87 ? -9.607 5.438 10.696 1.00 93.50 87 HIS A C 1
ATOM 715 O O . HIS A 1 87 ? -10.095 4.452 11.258 1.00 93.50 87 HIS A O 1
ATOM 721 N N . VAL A 1 88 ? -10.291 6.166 9.816 1.00 94.06 88 VAL A N 1
ATOM 722 C CA . VAL A 1 88 ? -11.687 5.917 9.458 1.00 94.06 88 VAL A CA 1
ATOM 723 C C . VAL A 1 88 ? -11.842 5.966 7.949 1.00 94.06 88 VAL A C 1
ATOM 725 O O . VAL A 1 88 ? -11.440 6.932 7.305 1.00 94.06 88 VAL A O 1
ATOM 728 N N . TRP A 1 89 ? -12.508 4.953 7.406 1.00 95.12 89 TRP A N 1
ATOM 729 C CA . TRP A 1 89 ? -12.829 4.847 5.987 1.00 95.12 89 TRP A CA 1
ATOM 730 C C . TRP A 1 89 ? -14.132 4.051 5.790 1.00 95.12 89 TRP A C 1
ATOM 732 O O . TRP A 1 89 ? -14.905 3.869 6.736 1.00 95.12 89 TRP A O 1
ATOM 742 N N . LEU A 1 90 ? -14.460 3.665 4.554 1.00 96.88 90 LEU A N 1
ATOM 743 C CA . LEU A 1 90 ? -15.739 3.038 4.202 1.00 96.88 90 LEU A CA 1
ATOM 744 C C . LEU A 1 90 ? -15.537 1.726 3.446 1.00 96.88 90 LEU A C 1
ATOM 746 O O . LEU A 1 90 ? -14.718 1.655 2.540 1.00 96.88 90 LEU A O 1
ATOM 750 N N . GLU A 1 91 ? -16.359 0.720 3.714 1.00 97.62 91 GLU A N 1
ATOM 751 C CA . GLU A 1 91 ? -16.556 -0.383 2.774 1.00 97.62 91 GLU A CA 1
ATOM 752 C C . GLU A 1 91 ? -17.793 -0.115 1.913 1.00 97.62 91 GLU A C 1
ATOM 754 O O . GLU A 1 91 ? -18.852 0.270 2.418 1.00 97.62 91 GLU A O 1
ATOM 759 N N . ILE A 1 92 ? -17.669 -0.363 0.610 1.00 95.81 92 ILE A N 1
ATOM 760 C CA . ILE A 1 92 ? -18.763 -0.339 -0.362 1.00 95.81 92 ILE A CA 1
ATOM 761 C C . ILE A 1 92 ? -19.070 -1.782 -0.754 1.00 95.81 92 ILE A C 1
ATOM 763 O O . ILE A 1 92 ? -18.163 -2.555 -1.057 1.00 95.81 92 ILE A O 1
ATOM 767 N N . TYR A 1 93 ? -20.345 -2.161 -0.736 1.00 95.50 93 TYR A N 1
ATOM 768 C CA . TYR A 1 93 ? -20.767 -3.489 -1.160 1.00 95.50 93 TYR A CA 1
ATOM 769 C C . TYR A 1 93 ? -20.812 -3.564 -2.686 1.00 95.50 93 TYR A C 1
ATOM 771 O O . TYR A 1 93 ? -21.635 -2.905 -3.325 1.00 95.50 93 TYR A O 1
ATOM 779 N N . ASP A 1 94 ? -19.952 -4.393 -3.261 1.00 93.75 94 ASP A N 1
ATOM 780 C CA . ASP A 1 94 ? -19.985 -4.722 -4.675 1.00 93.75 94 ASP A CA 1
ATOM 781 C C . ASP A 1 94 ? -20.970 -5.870 -4.918 1.00 93.75 94 ASP A C 1
ATOM 783 O O . ASP A 1 94 ? -20.729 -7.025 -4.559 1.00 93.75 94 ASP A O 1
ATOM 787 N N . GLN A 1 95 ? -22.099 -5.546 -5.549 1.00 92.44 95 GLN A N 1
ATOM 788 C CA . GLN A 1 95 ? -23.146 -6.516 -5.861 1.00 92.44 95 GLN A CA 1
ATOM 789 C C . GLN A 1 95 ? -22.694 -7.578 -6.868 1.00 92.44 95 GLN A C 1
ATOM 791 O O . GLN A 1 95 ? -23.213 -8.691 -6.824 1.00 92.44 95 GLN A O 1
ATOM 796 N N . ALA A 1 96 ? -21.748 -7.260 -7.758 1.00 93.00 96 ALA A N 1
ATOM 797 C CA . ALA A 1 96 ? -21.303 -8.188 -8.793 1.00 93.00 96 ALA A CA 1
ATOM 798 C C . ALA A 1 96 ? -20.485 -9.344 -8.204 1.00 93.00 96 ALA A C 1
ATOM 800 O O . ALA A 1 96 ? -20.615 -10.485 -8.644 1.00 93.00 96 ALA A O 1
ATOM 801 N N . THR A 1 97 ? -19.663 -9.055 -7.193 1.00 93.50 97 THR A N 1
ATOM 802 C CA . THR A 1 97 ? -18.817 -10.057 -6.525 1.00 93.50 97 THR A CA 1
ATOM 803 C C . THR A 1 97 ? -19.381 -10.538 -5.189 1.00 93.50 97 THR A C 1
ATOM 805 O O . THR A 1 97 ? -18.904 -11.538 -4.653 1.00 93.50 97 THR A O 1
ATOM 808 N N . GLY A 1 98 ? -20.379 -9.842 -4.636 1.00 94.62 98 GLY A N 1
ATOM 809 C CA . GLY A 1 98 ? -20.916 -10.104 -3.301 1.00 94.62 98 GLY A CA 1
ATOM 810 C C . GLY A 1 98 ? -19.944 -9.749 -2.172 1.00 94.62 98 GLY A C 1
ATOM 811 O O . GLY A 1 98 ? -20.082 -10.261 -1.062 1.00 94.62 98 GLY A O 1
ATOM 812 N N . ARG A 1 99 ? -18.936 -8.911 -2.448 1.00 94.19 99 ARG A N 1
ATOM 813 C CA . ARG A 1 99 ? -17.860 -8.571 -1.507 1.00 94.19 99 ARG A CA 1
ATOM 814 C C . ARG A 1 99 ? -17.957 -7.127 -1.039 1.00 94.19 99 ARG A C 1
ATOM 816 O O . ARG A 1 99 ? -18.428 -6.245 -1.751 1.00 94.19 99 ARG A O 1
ATOM 823 N N . TRP A 1 100 ? -17.452 -6.882 0.161 1.00 96.56 100 TRP A N 1
ATOM 824 C CA . TRP A 1 100 ? -17.196 -5.535 0.652 1.00 96.56 100 TRP A CA 1
ATOM 825 C C . TRP A 1 100 ? -15.812 -5.087 0.189 1.00 96.56 100 TRP A C 1
ATOM 827 O O . TRP A 1 100 ? -14.826 -5.796 0.381 1.00 96.56 100 TRP A O 1
ATOM 837 N N . LEU A 1 101 ? -15.749 -3.931 -0.466 1.00 96.19 101 LEU A N 1
ATOM 838 C CA . LEU A 1 101 ? -14.522 -3.361 -1.006 1.00 96.19 101 LEU A CA 1
ATOM 839 C C . LEU A 1 101 ? -14.155 -2.095 -0.237 1.00 96.19 101 LEU A C 1
ATOM 841 O O . LEU A 1 101 ? -15.038 -1.267 0.001 1.00 96.19 101 LEU A O 1
ATOM 845 N N . PRO A 1 102 ? -12.874 -1.895 0.109 1.00 96.50 102 PRO A N 1
ATOM 846 C CA . PRO A 1 102 ? -12.465 -0.676 0.776 1.00 96.50 102 PRO A CA 1
ATOM 847 C C . PRO A 1 102 ? -12.568 0.533 -0.150 1.00 96.50 102 PRO A C 1
ATOM 849 O O . PRO A 1 102 ? -12.266 0.461 -1.340 1.00 96.50 102 PRO A O 1
ATOM 852 N N . ALA A 1 103 ? -12.997 1.649 0.418 1.00 94.38 103 ALA A N 1
ATOM 853 C CA . ALA A 1 103 ? -13.101 2.953 -0.205 1.00 94.38 103 ALA A CA 1
ATOM 854 C C . ALA A 1 103 ? -12.646 4.000 0.814 1.00 94.38 103 ALA A C 1
ATOM 856 O O . ALA A 1 103 ? -13.355 4.336 1.766 1.00 94.38 103 ALA A O 1
ATOM 857 N N . ASP A 1 104 ? -11.434 4.502 0.615 1.00 92.25 104 ASP A N 1
ATOM 858 C CA . ASP A 1 104 ? -10.791 5.427 1.534 1.00 92.25 104 ASP A CA 1
ATOM 859 C C . ASP A 1 104 ? -10.667 6.809 0.880 1.00 92.25 104 ASP A C 1
ATOM 861 O O . ASP A 1 104 ? -9.840 7.001 -0.020 1.00 92.25 104 ASP A O 1
ATOM 865 N N . PRO A 1 105 ? -11.501 7.782 1.289 1.00 88.56 105 PRO A N 1
ATOM 866 C CA . PRO A 1 105 ? -11.470 9.119 0.719 1.00 88.56 105 PRO A CA 1
ATOM 867 C C . PRO A 1 105 ? -10.253 9.937 1.163 1.00 88.56 105 PRO A C 1
ATOM 869 O O . PRO A 1 105 ? -9.934 10.896 0.467 1.00 88.56 105 PRO A O 1
ATOM 872 N N . SER A 1 106 ? -9.575 9.582 2.261 1.00 84.00 106 SER A N 1
ATOM 873 C CA . SER A 1 106 ? -8.328 10.238 2.678 1.00 84.00 106 SER A CA 1
ATOM 874 C C . SER A 1 106 ? -7.158 9.824 1.792 1.00 84.00 106 SER A C 1
ATOM 876 O O . SER A 1 106 ? -6.310 10.646 1.470 1.00 84.00 106 SER A O 1
ATOM 878 N N . LEU A 1 107 ? -7.140 8.569 1.343 1.00 84.69 107 LEU A N 1
ATOM 879 C CA . LEU A 1 107 ? -6.102 8.048 0.444 1.00 84.69 107 LEU A CA 1
ATOM 880 C C . LEU A 1 107 ? -6.475 8.193 -1.038 1.00 84.69 107 LEU A C 1
ATOM 882 O O . LEU A 1 107 ? -5.629 8.057 -1.919 1.00 84.69 107 LEU A O 1
ATOM 886 N N . GLY A 1 108 ? -7.754 8.440 -1.331 1.00 86.81 108 GLY A N 1
ATOM 887 C CA . GLY A 1 108 ? -8.282 8.527 -2.690 1.00 86.81 108 GLY A CA 1
ATOM 888 C C . GLY A 1 108 ? -8.305 7.192 -3.433 1.00 86.81 108 GLY A C 1
ATOM 889 O O . GLY A 1 108 ? -8.206 7.185 -4.660 1.00 86.81 108 GLY A O 1
ATOM 890 N N . VAL A 1 109 ? -8.446 6.078 -2.712 1.00 88.69 109 VAL A N 1
ATOM 891 C CA . VAL A 1 109 ? -8.416 4.720 -3.277 1.00 88.69 109 VAL A CA 1
ATOM 892 C C . VAL A 1 109 ? -9.748 4.002 -3.084 1.00 88.69 109 VAL A C 1
ATOM 894 O O . VAL A 1 109 ? -10.426 4.169 -2.071 1.00 88.69 109 VAL A O 1
ATOM 897 N N . VAL A 1 110 ? -10.114 3.177 -4.065 1.00 91.69 110 VAL A N 1
ATOM 898 C CA . VAL A 1 110 ? -11.267 2.270 -4.012 1.00 91.69 110 VAL A CA 1
ATOM 899 C C . VAL A 1 110 ? -10.825 0.903 -4.526 1.00 91.69 110 VAL A C 1
ATOM 901 O O . VAL A 1 110 ? -10.097 0.818 -5.514 1.00 91.69 110 VAL A O 1
ATOM 904 N N . GLY A 1 111 ? -11.275 -0.161 -3.867 1.00 93.81 111 GLY A N 1
ATOM 905 C CA . GLY A 1 111 ? -10.928 -1.540 -4.188 1.00 93.81 111 GLY A CA 1
ATOM 906 C C . GLY A 1 111 ? -9.794 -2.090 -3.325 1.00 93.81 111 GLY A C 1
ATOM 907 O O . GLY A 1 111 ? -8.951 -1.358 -2.805 1.00 93.81 111 GLY A O 1
ATOM 908 N N . LEU A 1 112 ? -9.781 -3.417 -3.183 1.00 93.69 112 LEU A N 1
ATOM 909 C CA . LEU A 1 112 ? -8.911 -4.123 -2.243 1.00 93.69 112 LEU A CA 1
ATOM 910 C C . LEU A 1 112 ? -7.422 -3.895 -2.532 1.00 93.69 112 LEU A C 1
ATOM 912 O O . LEU A 1 112 ? -6.693 -3.449 -1.653 1.00 93.69 112 LEU A O 1
ATOM 916 N N . ARG A 1 113 ? -6.966 -4.149 -3.763 1.00 91.69 113 ARG A N 1
ATOM 917 C CA . ARG A 1 113 ? -5.540 -4.063 -4.118 1.00 91.69 113 ARG A CA 1
ATOM 918 C C . ARG A 1 113 ? -4.968 -2.637 -4.025 1.00 91.69 113 ARG A C 1
ATOM 920 O O . ARG A 1 113 ? -3.902 -2.497 -3.421 1.00 91.69 113 ARG A O 1
ATOM 927 N N . PRO A 1 114 ? -5.630 -1.577 -4.541 1.00 90.31 114 PRO A N 1
ATOM 928 C CA . PRO A 1 114 ? -5.167 -0.202 -4.343 1.00 90.31 114 PRO A CA 1
ATOM 929 C C . PRO A 1 114 ? -5.071 0.190 -2.868 1.00 90.31 114 PRO A C 1
ATOM 931 O O . PRO A 1 114 ? -4.087 0.808 -2.466 1.00 90.31 114 PRO A O 1
ATOM 934 N N . TRP A 1 115 ? -6.056 -0.207 -2.057 1.00 93.56 115 TRP A N 1
ATOM 935 C CA . TRP A 1 115 ? -6.054 0.079 -0.627 1.00 93.56 115 TRP A CA 1
ATOM 936 C C . TRP A 1 115 ? -4.947 -0.683 0.108 1.00 93.56 115 TRP A C 1
ATOM 938 O O . TRP A 1 115 ? -4.145 -0.064 0.797 1.00 93.56 115 TRP A O 1
ATOM 948 N N . LEU A 1 116 ? -4.801 -1.993 -0.116 1.00 94.00 116 LEU A N 1
ATOM 949 C CA . LEU A 1 116 ? -3.699 -2.776 0.453 1.00 94.00 116 LEU A CA 1
ATOM 950 C C . LEU A 1 116 ? -2.337 -2.208 0.046 1.00 94.00 116 LEU A C 1
ATOM 952 O O . LEU A 1 116 ? -1.450 -2.085 0.879 1.00 94.00 116 LEU A O 1
ATOM 956 N N . SER A 1 117 ? -2.178 -1.790 -1.210 1.00 90.56 117 SER A N 1
ATOM 957 C CA . SER A 1 117 ? -0.946 -1.146 -1.680 1.00 90.56 117 SER A CA 1
ATOM 958 C C . SER A 1 117 ? -0.663 0.167 -0.941 1.00 90.56 117 SER A C 1
ATOM 960 O O . SER A 1 117 ? 0.487 0.459 -0.629 1.00 90.56 117 SER A O 1
ATOM 962 N N . ALA A 1 118 ? -1.694 0.960 -0.641 1.00 88.62 118 ALA A N 1
ATOM 963 C CA . ALA A 1 118 ? -1.552 2.189 0.137 1.00 88.62 118 ALA A CA 1
ATOM 964 C C . ALA A 1 118 ? -1.253 1.923 1.623 1.00 88.62 118 ALA A C 1
ATOM 966 O O . ALA A 1 118 ? -0.689 2.790 2.282 1.00 88.62 118 ALA A O 1
ATOM 967 N N . ARG A 1 119 ? -1.620 0.748 2.154 1.00 91.00 119 ARG A N 1
ATOM 968 C CA . ARG A 1 119 ? -1.604 0.455 3.598 1.00 91.00 119 ARG A CA 1
ATOM 969 C C . ARG A 1 119 ? -0.617 -0.602 4.063 1.00 91.00 119 ARG A C 1
ATOM 971 O O . ARG A 1 119 ? -0.326 -0.627 5.239 1.00 91.00 119 ARG A O 1
ATOM 978 N N . TYR A 1 120 ? -0.118 -1.466 3.194 1.00 93.62 120 TYR A N 1
ATOM 979 C CA . TYR A 1 120 ? 0.756 -2.585 3.562 1.00 93.62 120 TYR A CA 1
ATOM 980 C C . TYR A 1 120 ? 1.984 -2.705 2.661 1.00 93.62 120 TYR A C 1
ATOM 982 O O . TYR A 1 120 ? 2.815 -3.585 2.870 1.00 93.62 120 TYR A O 1
ATOM 990 N N . SER A 1 121 ? 2.118 -1.844 1.646 1.00 91.06 121 SER A N 1
ATOM 991 C CA . SER A 1 121 ? 3.290 -1.897 0.778 1.00 91.06 121 SER A CA 1
ATOM 992 C C . SER A 1 121 ? 4.574 -1.601 1.558 1.00 91.06 121 SER A C 1
ATOM 994 O O . SER A 1 121 ? 4.666 -0.624 2.304 1.00 91.06 121 SER A O 1
ATOM 996 N N . PHE A 1 122 ? 5.583 -2.434 1.328 1.00 92.25 122 PHE A N 1
ATOM 997 C CA . PHE A 1 122 ? 6.961 -2.255 1.770 1.00 92.25 122 PHE A CA 1
ATOM 998 C C . PHE A 1 122 ? 7.726 -1.185 0.981 1.00 92.25 122 PHE A C 1
ATOM 1000 O O . PHE A 1 122 ? 8.736 -0.679 1.483 1.00 92.25 122 PHE A O 1
ATOM 1007 N N . GLY A 1 123 ? 7.262 -0.860 -0.231 1.00 81.88 123 GLY A N 1
ATOM 1008 C CA . GLY A 1 123 ? 7.828 0.178 -1.092 1.00 81.88 123 GLY A CA 1
ATOM 1009 C C . GLY A 1 123 ? 7.406 1.586 -0.676 1.00 81.88 123 GLY A C 1
ATOM 1010 O O . GLY A 1 123 ? 6.866 1.802 0.414 1.00 81.88 123 GLY A O 1
ATOM 1011 N N . ARG A 1 124 ? 7.631 2.567 -1.554 1.00 73.12 124 ARG A N 1
ATOM 1012 C CA . ARG A 1 124 ? 7.153 3.933 -1.298 1.00 73.12 124 ARG A CA 1
ATOM 1013 C C . ARG A 1 124 ? 5.623 3.942 -1.268 1.00 73.12 124 ARG A C 1
ATOM 1015 O O . ARG A 1 124 ? 4.968 3.529 -2.227 1.00 73.12 124 ARG A O 1
ATOM 1022 N N . ARG A 1 125 ? 5.036 4.447 -0.181 1.00 74.19 125 ARG A N 1
ATOM 1023 C CA . ARG A 1 125 ? 3.593 4.689 -0.139 1.00 74.19 125 ARG A CA 1
ATOM 1024 C C . ARG A 1 125 ? 3.283 5.916 -0.969 1.00 74.19 125 ARG A C 1
ATOM 1026 O O . ARG A 1 125 ? 3.881 6.968 -0.781 1.00 74.19 125 ARG A O 1
ATOM 1033 N N . TYR A 1 126 ? 2.360 5.759 -1.904 1.00 63.78 126 TYR A N 1
ATOM 1034 C CA . TYR A 1 126 ? 1.785 6.892 -2.600 1.00 63.78 126 TYR A CA 1
ATOM 1035 C C . TYR A 1 126 ? 0.486 7.249 -1.903 1.00 63.78 126 TYR A C 1
ATOM 1037 O O . TYR A 1 126 ? -0.450 6.445 -1.895 1.00 63.78 126 TYR A O 1
ATOM 1045 N N . SER A 1 127 ? 0.438 8.451 -1.350 1.00 66.31 127 SER A N 1
ATOM 1046 C CA . SER A 1 127 ? -0.796 9.043 -0.876 1.00 66.31 127 SER A CA 1
ATOM 1047 C C . SER A 1 127 ? -0.956 10.441 -1.445 1.00 66.31 127 SER A C 1
ATOM 1049 O O . SER A 1 127 ? 0.019 11.123 -1.750 1.00 66.31 127 SER A O 1
ATOM 1051 N N . LEU A 1 128 ? -2.212 10.854 -1.591 1.00 63.28 128 LEU A N 1
ATOM 1052 C CA . LEU A 1 128 ? -2.559 12.232 -1.926 1.00 63.28 128 LEU A CA 1
ATOM 1053 C C . LEU A 1 128 ? -2.243 13.192 -0.769 1.00 63.28 128 LEU A C 1
ATOM 1055 O O . LEU A 1 128 ? -2.156 14.394 -0.997 1.00 63.28 128 LEU A O 1
ATOM 1059 N N . ASP A 1 129 ? -2.012 12.655 0.434 1.00 65.75 129 ASP A N 1
ATOM 1060 C CA . ASP A 1 129 ? -1.545 13.402 1.593 1.00 65.75 129 ASP A CA 1
ATOM 1061 C C . ASP A 1 129 ? -0.270 12.800 2.198 1.00 65.75 129 ASP A C 1
ATOM 1063 O O . ASP A 1 129 ? -0.266 11.656 2.660 1.00 65.75 129 ASP A O 1
ATOM 1067 N N . SER A 1 130 ? 0.800 13.592 2.277 1.00 64.12 130 SER A N 1
ATOM 1068 C CA . SER A 1 130 ? 2.091 13.159 2.824 1.00 64.12 130 SER A CA 1
ATOM 1069 C C . SER A 1 130 ? 2.034 12.724 4.290 1.00 64.12 130 SER A C 1
ATOM 1071 O O . SER A 1 130 ? 2.769 11.835 4.694 1.00 64.12 130 SER A O 1
ATOM 1073 N N . SER A 1 131 ? 1.152 13.298 5.109 1.00 67.00 131 SER A N 1
ATOM 1074 C CA . SER A 1 131 ? 1.035 12.922 6.523 1.00 67.00 131 SER A CA 1
ATOM 1075 C C . SER A 1 131 ? 0.365 11.560 6.742 1.00 67.00 131 SER A C 1
ATOM 1077 O O . SER A 1 131 ? 0.428 11.005 7.836 1.00 67.00 131 SER A O 1
ATOM 1079 N N . SER A 1 132 ? -0.228 10.972 5.698 1.00 67.44 132 SER A N 1
ATOM 1080 C CA . SER A 1 132 ? -0.691 9.580 5.730 1.00 67.44 132 SER A CA 1
ATOM 1081 C C . SER A 1 132 ? 0.402 8.567 5.370 1.00 67.44 132 SER A C 1
ATOM 1083 O O . SER A 1 132 ? 0.211 7.376 5.605 1.00 67.44 132 SER A O 1
ATOM 1085 N N . GLU A 1 133 ? 1.562 9.010 4.866 1.00 74.88 133 GLU A N 1
ATOM 1086 C CA . GLU A 1 133 ? 2.729 8.136 4.653 1.00 74.88 133 GLU A CA 1
ATOM 1087 C C . GLU A 1 133 ? 3.236 7.550 5.979 1.00 74.88 133 GLU A C 1
ATOM 1089 O O . GLU A 1 133 ? 3.720 6.414 6.019 1.00 74.88 133 GLU A O 1
ATOM 1094 N N . ASP A 1 134 ? 3.033 8.293 7.069 1.00 83.00 134 ASP A N 1
ATOM 1095 C CA . ASP A 1 134 ? 3.390 7.887 8.420 1.00 83.00 134 ASP A CA 1
ATOM 1096 C C . ASP A 1 134 ? 2.492 6.771 8.989 1.00 83.00 134 ASP A C 1
ATOM 1098 O O . ASP A 1 134 ? 2.870 6.136 9.980 1.00 83.00 134 ASP A O 1
ATOM 1102 N N . MET A 1 135 ? 1.325 6.516 8.378 1.00 83.56 135 MET A N 1
ATOM 1103 C CA . MET A 1 135 ? 0.458 5.382 8.707 1.00 83.56 135 MET A CA 1
ATOM 1104 C C . MET A 1 135 ? 1.015 4.122 8.043 1.00 83.56 135 MET A C 1
ATOM 1106 O O . MET A 1 135 ? 0.970 3.966 6.822 1.00 83.56 135 MET A O 1
ATOM 1110 N N . ILE A 1 136 ? 1.558 3.220 8.860 1.00 86.94 136 ILE A N 1
ATOM 1111 C CA . ILE A 1 136 ? 2.362 2.086 8.417 1.00 86.94 136 ILE A CA 1
ATOM 1112 C C . ILE A 1 136 ? 1.519 0.925 7.927 1.00 86.94 136 ILE A C 1
ATOM 1114 O O . ILE A 1 136 ? 1.479 0.672 6.732 1.00 86.94 136 ILE A O 1
ATOM 1118 N N . ALA A 1 137 ? 0.899 0.202 8.844 1.00 94.69 137 ALA A N 1
ATOM 1119 C CA . ALA A 1 137 ? 0.122 -0.985 8.534 1.00 94.69 137 ALA A CA 1
ATOM 1120 C C . ALA A 1 137 ? -1.003 -1.100 9.558 1.00 94.69 137 ALA A C 1
ATOM 1122 O O . ALA A 1 137 ? -0.713 -1.090 10.758 1.00 94.69 137 ALA A O 1
ATOM 1123 N N . PRO A 1 138 ? -2.275 -1.161 9.133 1.00 96.69 138 PRO A N 1
ATOM 1124 C CA . PRO A 1 138 ? -3.361 -1.546 10.020 1.00 96.69 138 PRO A CA 1
ATOM 1125 C C . PRO A 1 138 ? -3.037 -2.879 10.699 1.00 96.69 138 PRO A C 1
ATOM 1127 O O . PRO A 1 138 ? -2.516 -3.792 10.066 1.00 96.69 138 PRO A O 1
ATOM 1130 N N . PHE A 1 139 ? -3.319 -2.981 11.990 1.00 97.44 139 PHE A N 1
ATOM 1131 C CA . PHE A 1 139 ? -3.227 -4.247 12.723 1.00 97.44 139 PHE A CA 1
ATOM 1132 C C . PHE A 1 139 ? -4.553 -4.653 13.356 1.00 97.44 139 PHE A C 1
ATOM 1134 O O . PHE A 1 139 ? -4.677 -5.783 13.805 1.00 97.44 139 PHE A O 1
ATOM 1141 N N . ALA A 1 140 ? -5.529 -3.744 13.377 1.00 98.00 140 ALA A N 1
ATOM 1142 C CA . ALA A 1 140 ? -6.892 -4.015 13.796 1.00 98.00 140 ALA A CA 1
ATOM 1143 C C . ALA A 1 140 ? -7.852 -3.239 12.888 1.00 98.00 140 ALA A C 1
ATOM 1145 O O . ALA A 1 140 ? -7.658 -2.038 12.678 1.00 98.00 140 ALA A O 1
ATOM 1146 N N . VAL A 1 141 ? -8.856 -3.906 12.318 1.00 98.12 141 VAL A N 1
ATOM 1147 C CA . VAL A 1 141 ? -9.794 -3.341 11.339 1.00 98.12 141 VAL A CA 1
ATOM 1148 C C . VAL A 1 141 ? -11.195 -3.868 11.623 1.00 98.12 141 VAL A C 1
ATOM 1150 O O . VAL A 1 141 ? -11.449 -5.060 11.506 1.00 98.12 141 VAL A O 1
ATOM 1153 N N . PHE A 1 142 ? -12.139 -2.975 11.911 1.00 98.19 142 PHE A N 1
ATOM 1154 C CA . PHE A 1 142 ? -13.512 -3.343 12.240 1.00 98.19 142 PHE A CA 1
ATOM 1155 C C . PHE A 1 142 ? -14.518 -2.515 11.456 1.00 98.19 142 PHE A C 1
ATOM 1157 O O . PHE A 1 142 ? -14.472 -1.282 11.444 1.00 98.19 142 PHE A O 1
ATOM 1164 N N . ALA A 1 143 ? -15.477 -3.195 10.840 1.00 97.88 143 ALA A N 1
ATOM 1165 C CA . ALA A 1 143 ? -16.607 -2.554 10.195 1.00 97.88 143 ALA A CA 1
ATOM 1166 C C . ALA A 1 143 ? -17.781 -2.396 11.170 1.00 97.88 143 ALA A C 1
ATOM 1168 O O . ALA A 1 143 ? -18.057 -3.275 11.980 1.00 97.88 143 ALA A O 1
ATOM 1169 N N . GLU A 1 144 ? -18.517 -1.298 11.057 1.00 95.75 144 GLU A N 1
ATOM 1170 C CA . GLU A 1 144 ? -19.703 -1.012 11.861 1.00 95.75 144 GLU A CA 1
ATOM 1171 C C . GLU A 1 144 ? -20.961 -1.226 11.011 1.00 95.75 144 GLU A C 1
ATOM 1173 O O . GLU A 1 144 ? -21.167 -0.558 9.991 1.00 95.75 144 GLU A O 1
ATOM 1178 N N . SER A 1 145 ? -21.835 -2.146 11.422 1.00 93.06 145 SER A N 1
ATOM 1179 C CA . SER A 1 145 ? -23.102 -2.404 10.730 1.00 93.06 145 SER A CA 1
ATOM 1180 C C . SER A 1 145 ? -24.218 -2.686 11.725 1.00 93.06 145 SER A C 1
ATOM 1182 O O . SER A 1 145 ? -24.078 -3.537 12.589 1.00 93.06 145 SER A O 1
ATOM 1184 N N . GLY A 1 146 ? -25.331 -1.952 11.633 1.00 87.94 146 GLY A N 1
ATOM 1185 C CA . GLY A 1 146 ? -26.490 -2.186 12.506 1.00 87.94 146 GLY A CA 1
ATOM 1186 C C . GLY A 1 146 ? -26.234 -1.976 14.006 1.00 87.94 146 GLY A C 1
ATOM 1187 O O . GLY A 1 146 ? -27.006 -2.473 14.814 1.00 87.94 146 GLY A O 1
ATOM 1188 N N . GLY A 1 147 ? -25.175 -1.249 14.383 1.00 88.38 147 GLY A N 1
ATOM 1189 C CA . GLY A 1 147 ? -24.754 -1.085 15.781 1.00 88.38 147 GLY A CA 1
ATOM 1190 C C . GLY A 1 147 ? -23.819 -2.187 16.292 1.00 88.38 147 GLY A C 1
ATOM 1191 O O . GLY A 1 147 ? -23.392 -2.124 17.442 1.00 88.38 147 GLY A O 1
ATOM 1192 N N . GLU A 1 148 ? -23.471 -3.158 15.448 1.00 94.44 148 GLU A N 1
ATOM 1193 C CA . GLU A 1 148 ? -22.515 -4.220 15.751 1.00 94.44 148 GLU A CA 1
ATOM 1194 C C . GLU A 1 148 ? -21.151 -3.942 15.112 1.00 94.44 148 GLU A C 1
ATOM 1196 O O . GLU A 1 148 ? -21.044 -3.296 14.062 1.00 94.44 148 GLU A O 1
ATOM 1201 N N . TRP A 1 149 ? -20.113 -4.468 15.761 1.00 96.56 149 TRP A N 1
ATOM 1202 C CA . TRP A 1 149 ? -18.754 -4.510 15.240 1.00 96.56 149 TRP A CA 1
ATOM 1203 C C . TRP A 1 149 ? -18.545 -5.826 14.499 1.00 96.56 149 TRP A C 1
ATOM 1205 O O . TRP A 1 149 ? -18.833 -6.896 15.030 1.00 96.56 149 TRP A O 1
ATOM 1215 N N . ILE A 1 150 ? -18.033 -5.737 13.281 1.00 97.50 150 ILE A N 1
ATOM 1216 C CA . ILE A 1 150 ? -17.657 -6.874 12.450 1.00 97.50 150 ILE A CA 1
ATOM 1217 C C . ILE A 1 150 ? -16.143 -6.827 12.327 1.00 97.50 150 ILE A C 1
ATOM 1219 O O . ILE A 1 150 ? -15.612 -5.896 11.721 1.00 97.50 150 ILE A O 1
ATOM 1223 N N . ASP A 1 151 ? -15.467 -7.818 12.892 1.00 97.44 151 ASP A N 1
ATOM 1224 C CA . ASP A 1 151 ? -14.027 -7.978 12.732 1.00 97.44 151 ASP A CA 1
ATOM 1225 C C . ASP A 1 151 ? -13.678 -8.262 11.259 1.00 97.44 151 ASP A C 1
ATOM 1227 O O . ASP A 1 151 ? -14.304 -9.090 10.588 1.00 97.44 151 ASP A O 1
ATOM 1231 N N . ARG A 1 152 ? -12.737 -7.473 10.735 1.00 97.75 152 ARG A N 1
ATOM 1232 C CA . ARG A 1 152 ? -12.165 -7.557 9.385 1.00 97.75 152 ARG A CA 1
ATOM 1233 C C . ARG A 1 152 ? -10.638 -7.670 9.434 1.00 97.75 152 ARG A C 1
ATOM 1235 O O . ARG A 1 152 ? -9.991 -7.601 8.387 1.00 97.75 152 ARG A O 1
ATOM 1242 N N . THR A 1 153 ? -10.040 -7.793 10.615 1.00 97.31 153 THR A N 1
ATOM 1243 C CA . THR A 1 153 ? -8.592 -7.775 10.817 1.00 97.31 153 THR A CA 1
ATOM 1244 C C . THR A 1 153 ? -7.925 -8.896 10.037 1.00 97.31 153 THR A C 1
ATOM 1246 O O . THR A 1 153 ? -7.007 -8.624 9.263 1.00 97.31 153 THR A O 1
ATOM 1249 N N . ALA A 1 154 ? -8.429 -10.128 10.134 1.00 96.94 154 ALA A N 1
ATOM 1250 C CA . ALA A 1 154 ? -7.893 -11.256 9.374 1.00 96.94 154 ALA A CA 1
ATOM 1251 C C . ALA A 1 154 ? -7.980 -11.038 7.849 1.00 96.94 154 ALA A C 1
ATOM 1253 O O . ALA A 1 154 ? -6.994 -11.258 7.139 1.00 96.94 154 ALA A O 1
ATOM 1254 N N . ASP A 1 155 ? -9.112 -10.526 7.346 1.00 97.00 155 ASP A N 1
ATOM 1255 C CA . ASP A 1 155 ? -9.305 -10.269 5.913 1.00 97.00 155 ASP A CA 1
ATOM 1256 C C . ASP A 1 155 ? -8.267 -9.284 5.350 1.00 97.00 155 ASP A C 1
ATOM 1258 O O . ASP A 1 155 ? -7.797 -9.449 4.224 1.00 97.00 155 ASP A O 1
ATOM 1262 N N . TYR A 1 156 ? -7.908 -8.241 6.108 1.00 97.69 156 TYR A N 1
ATOM 1263 C CA . TYR A 1 156 ? -7.005 -7.189 5.631 1.00 97.69 156 TYR A CA 1
ATOM 1264 C C . TYR A 1 156 ? -5.544 -7.415 6.032 1.00 97.69 156 TYR A C 1
ATOM 1266 O O . TYR A 1 156 ? -4.667 -7.368 5.167 1.00 97.69 156 TYR A O 1
ATOM 1274 N N . ALA A 1 157 ? -5.273 -7.642 7.318 1.00 97.50 157 ALA A N 1
ATOM 1275 C CA . ALA A 1 157 ? -3.922 -7.705 7.878 1.00 97.50 157 ALA A CA 1
ATOM 1276 C C . ALA A 1 157 ? -3.216 -9.039 7.631 1.00 97.50 157 ALA A C 1
ATOM 1278 O O . ALA A 1 157 ? -1.984 -9.088 7.661 1.00 97.50 157 ALA A O 1
ATOM 1279 N N . ILE A 1 158 ? -3.976 -10.105 7.365 1.00 97.81 158 ILE A N 1
ATOM 1280 C CA . ILE A 1 158 ? -3.437 -11.449 7.142 1.00 97.81 158 ILE A CA 1
ATOM 1281 C C . ILE A 1 158 ? -3.649 -11.866 5.687 1.00 97.81 158 ILE A C 1
ATOM 1283 O O . ILE A 1 158 ? -2.689 -11.951 4.918 1.00 97.81 158 ILE A O 1
ATOM 1287 N N . GLU A 1 159 ? -4.897 -12.090 5.276 1.00 97.69 159 GLU A N 1
ATOM 1288 C CA . GLU A 1 159 ? -5.218 -12.585 3.934 1.00 97.69 159 GLU A CA 1
ATOM 1289 C C . GLU A 1 159 ? -4.890 -11.541 2.865 1.00 97.69 159 GLU A C 1
ATOM 1291 O O . GLU A 1 159 ? -4.151 -11.816 1.916 1.00 97.69 159 GLU A O 1
ATOM 1296 N N . GLY A 1 160 ? -5.381 -10.315 3.057 1.00 97.31 160 GLY A N 1
ATOM 1297 C CA . GLY A 1 160 ? -5.136 -9.178 2.183 1.00 97.31 160 GLY A CA 1
ATOM 1298 C C . GLY A 1 160 ? -3.647 -8.887 2.035 1.00 97.31 160 GLY A C 1
ATOM 1299 O O . GLY A 1 160 ? -3.130 -8.909 0.917 1.00 97.31 160 GLY A O 1
ATOM 1300 N N . PHE A 1 161 ? -2.936 -8.687 3.144 1.00 97.75 161 PHE A N 1
ATOM 1301 C CA . PHE A 1 161 ? -1.502 -8.395 3.127 1.00 97.75 161 PHE A CA 1
ATOM 1302 C C . PHE A 1 161 ? -0.681 -9.493 2.429 1.00 97.75 161 PHE A C 1
ATOM 1304 O O . PHE A 1 161 ? 0.133 -9.190 1.557 1.00 97.75 161 PHE A O 1
ATOM 1311 N N . ASN A 1 162 ? -0.939 -10.775 2.706 1.00 98.00 162 ASN A N 1
ATOM 1312 C CA . ASN A 1 162 ? -0.249 -11.856 2.001 1.00 98.00 162 ASN A CA 1
ATOM 1313 C C . ASN A 1 162 ? -0.608 -11.896 0.503 1.00 98.00 162 ASN A C 1
ATOM 1315 O O . ASN A 1 162 ? 0.258 -12.125 -0.344 1.00 98.00 162 ASN A O 1
ATOM 1319 N N . SER A 1 163 ? -1.875 -11.642 0.153 1.00 96.50 163 SER A N 1
ATOM 1320 C CA . SER A 1 163 ? -2.340 -11.622 -1.242 1.00 96.50 163 SER A CA 1
ATOM 1321 C C . SER A 1 163 ? -1.744 -10.473 -2.062 1.00 96.50 163 SER A C 1
ATOM 1323 O O . SER A 1 163 ? -1.484 -10.651 -3.253 1.00 96.50 163 SER A O 1
ATOM 1325 N N . LEU A 1 164 ? -1.457 -9.326 -1.429 1.00 95.44 164 LEU A N 1
ATOM 1326 C CA . LEU A 1 164 ? -0.779 -8.190 -2.064 1.00 95.44 164 LEU A CA 1
ATOM 1327 C C . LEU A 1 164 ? 0.561 -8.619 -2.678 1.00 95.44 164 LEU A C 1
ATOM 1329 O O . LEU A 1 164 ? 0.919 -8.158 -3.760 1.00 95.44 164 LEU A O 1
ATOM 1333 N N . TYR A 1 165 ? 1.235 -9.560 -2.018 1.00 96.31 165 TYR A N 1
ATOM 1334 C CA . TYR A 1 165 ? 2.510 -10.149 -2.417 1.00 96.31 165 TYR A CA 1
ATOM 1335 C C . TYR A 1 165 ? 2.363 -11.593 -2.911 1.00 96.31 165 TYR A C 1
ATOM 1337 O O . TYR A 1 165 ? 3.245 -12.425 -2.699 1.00 96.31 165 TYR A O 1
ATOM 1345 N N . TYR A 1 166 ? 1.239 -11.907 -3.562 1.00 94.94 166 TYR A N 1
ATOM 1346 C CA . TYR A 1 166 ? 1.018 -13.170 -4.281 1.00 94.94 166 TYR A CA 1
ATOM 1347 C C . TYR A 1 166 ? 1.231 -14.421 -3.412 1.00 94.94 166 TYR A C 1
ATOM 1349 O O . TYR A 1 166 ? 1.758 -15.443 -3.864 1.00 94.94 166 TYR A O 1
ATOM 1357 N N . GLY A 1 167 ? 0.887 -14.325 -2.126 1.00 96.44 167 GLY A N 1
ATOM 1358 C CA . GLY A 1 167 ? 1.039 -15.408 -1.159 1.00 96.44 167 GLY A CA 1
ATOM 1359 C C . GLY A 1 167 ? 2.480 -15.679 -0.713 1.00 96.44 167 GLY A C 1
ATOM 1360 O O . GLY A 1 167 ? 2.720 -16.682 -0.039 1.00 96.44 167 GLY A O 1
ATOM 1361 N N . GLN A 1 168 ? 3.453 -14.847 -1.106 1.00 96.94 168 GLN A N 1
ATOM 1362 C CA . GLN A 1 168 ? 4.864 -15.088 -0.796 1.00 96.94 168 GLN A CA 1
ATOM 1363 C C . GLN A 1 168 ? 5.235 -14.719 0.641 1.00 96.94 168 GLN A C 1
ATOM 1365 O O . GLN A 1 168 ? 6.181 -15.306 1.163 1.00 96.94 168 GLN A O 1
ATOM 1370 N N . LEU A 1 169 ? 4.497 -13.817 1.306 1.00 98.06 169 LEU A N 1
ATOM 1371 C CA . LEU A 1 169 ? 4.812 -13.459 2.694 1.00 98.06 169 LEU A CA 1
ATOM 1372 C C . LEU A 1 169 ? 4.665 -14.657 3.622 1.00 98.06 169 LEU A C 1
ATOM 1374 O O . LEU A 1 169 ? 5.505 -14.842 4.489 1.00 98.06 169 LEU A O 1
ATOM 1378 N N . ALA A 1 170 ? 3.691 -15.535 3.372 1.00 98.00 170 ALA A N 1
ATOM 1379 C CA . ALA A 1 170 ? 3.493 -16.759 4.149 1.00 98.00 170 ALA A CA 1
ATOM 1380 C C . ALA A 1 170 ? 4.694 -17.722 4.166 1.00 98.00 170 ALA A C 1
ATOM 1382 O O . ALA A 1 170 ? 4.719 -18.653 4.968 1.00 98.00 170 ALA A O 1
ATOM 1383 N N . LYS A 1 171 ? 5.684 -17.515 3.292 1.00 97.69 171 LYS A N 1
ATOM 1384 C CA . LYS A 1 171 ? 6.925 -18.298 3.246 1.00 97.69 171 LYS A CA 1
ATOM 1385 C C . LYS A 1 171 ? 8.065 -17.658 4.040 1.00 97.69 171 LYS A C 1
ATOM 1387 O O . LYS A 1 171 ? 9.108 -18.289 4.198 1.00 97.69 171 LYS A O 1
ATOM 1392 N N . LEU A 1 172 ? 7.899 -16.414 4.486 1.00 98.44 172 LEU A N 1
ATOM 1393 C CA . LEU A 1 172 ? 8.925 -15.669 5.202 1.00 98.44 172 LEU A CA 1
ATOM 1394 C C . LEU A 1 172 ? 8.943 -16.061 6.689 1.00 98.44 172 LEU A C 1
ATOM 1396 O O . LEU A 1 172 ? 7.873 -16.247 7.280 1.00 98.44 172 LEU A O 1
ATOM 1400 N N . PRO A 1 173 ? 10.129 -16.158 7.319 1.00 98.44 173 PRO A N 1
ATOM 1401 C CA . PRO A 1 173 ? 10.260 -16.557 8.721 1.00 98.44 173 PRO A CA 1
ATOM 1402 C C . PRO A 1 173 ? 9.416 -15.732 9.698 1.00 98.44 173 PRO A C 1
ATOM 1404 O O . PRO A 1 173 ? 8.884 -16.279 10.664 1.00 98.44 173 PRO A O 1
ATOM 1407 N N . SER A 1 174 ? 9.273 -14.427 9.459 1.00 98.56 174 SER A N 1
ATOM 1408 C CA . SER A 1 174 ? 8.568 -13.532 10.381 1.00 98.56 174 SER A CA 1
ATOM 1409 C C . SER A 1 174 ? 7.047 -13.507 10.204 1.00 98.56 174 SER A C 1
ATOM 1411 O O . SER A 1 174 ? 6.354 -12.889 11.013 1.00 98.56 174 SER A O 1
ATOM 1413 N N . TRP A 1 175 ? 6.491 -14.196 9.201 1.00 98.50 175 TRP A N 1
ATOM 1414 C CA . TRP A 1 175 ? 5.061 -14.104 8.885 1.00 98.50 175 TRP A CA 1
ATOM 1415 C C . TRP A 1 175 ? 4.156 -14.685 9.963 1.00 98.50 175 TRP A C 1
ATOM 1417 O O . TRP A 1 175 ? 3.173 -14.055 10.347 1.00 98.50 175 TRP A O 1
ATOM 1427 N N . GLN A 1 176 ? 4.502 -15.862 10.490 1.00 98.31 176 GLN A N 1
ATOM 1428 C CA . GLN A 1 176 ? 3.723 -16.474 11.566 1.00 98.31 176 GLN A CA 1
ATOM 1429 C C . GLN A 1 176 ? 3.666 -15.551 12.789 1.00 98.31 176 GLN A C 1
ATOM 1431 O O . GLN A 1 176 ? 2.599 -15.340 13.359 1.00 98.31 176 GLN A O 1
ATOM 1436 N N . ARG A 1 177 ? 4.800 -14.934 13.143 1.00 98.56 177 ARG A N 1
ATOM 1437 C CA . ARG A 1 177 ? 4.873 -13.982 14.255 1.00 98.56 177 ARG A CA 1
ATOM 1438 C C . ARG A 1 177 ? 4.004 -12.750 14.011 1.00 98.56 177 ARG A C 1
ATOM 1440 O O . ARG A 1 177 ? 3.335 -12.314 14.939 1.00 98.56 177 ARG A O 1
ATOM 1447 N N . TRP A 1 178 ? 4.003 -12.203 12.793 1.00 98.38 178 TRP A N 1
ATOM 1448 C CA . TRP A 1 178 ? 3.126 -11.085 12.426 1.00 98.38 178 TRP A CA 1
ATOM 1449 C C . TRP A 1 178 ? 1.658 -11.442 12.648 1.00 98.38 178 TRP A C 1
ATOM 1451 O O . TRP A 1 178 ? 0.945 -10.693 13.312 1.00 98.38 178 TRP A O 1
ATOM 1461 N N . ALA A 1 179 ? 1.233 -12.605 12.147 1.00 98.06 179 ALA A N 1
ATOM 1462 C CA . ALA A 1 179 ? -0.149 -13.046 12.265 1.00 98.06 179 ALA A CA 1
ATOM 1463 C C . ALA A 1 179 ? -0.580 -13.223 13.727 1.00 98.06 179 ALA A C 1
ATOM 1465 O O . ALA A 1 179 ? -1.589 -12.658 14.140 1.00 98.06 179 ALA A O 1
ATOM 1466 N N . GLU A 1 180 ? 0.231 -13.919 14.527 1.00 97.94 180 GLU A N 1
ATOM 1467 C CA . GLU A 1 180 ? -0.037 -14.139 15.953 1.00 97.94 180 GLU A CA 1
ATOM 1468 C C . GLU A 1 180 ? -0.063 -12.828 16.754 1.00 97.94 180 GLU A C 1
ATOM 1470 O O . GLU A 1 180 ? -0.873 -12.664 17.664 1.00 97.94 180 GLU A O 1
ATOM 1475 N N . GLN A 1 181 ? 0.830 -11.882 16.451 1.00 98.06 181 GLN A N 1
ATOM 1476 C CA . GLN A 1 181 ? 0.876 -10.597 17.151 1.00 98.06 181 GLN A CA 1
ATOM 1477 C C . GLN A 1 181 ? -0.296 -9.684 16.778 1.00 98.06 181 GLN A C 1
ATOM 1479 O O . GLN A 1 181 ? -0.812 -8.997 17.660 1.00 98.06 181 GLN A O 1
ATOM 1484 N N . ALA A 1 182 ? -0.716 -9.675 15.508 1.00 96.62 182 ALA A N 1
ATOM 1485 C CA . ALA A 1 182 ? -1.898 -8.937 15.069 1.00 96.62 182 ALA A CA 1
ATOM 1486 C C . ALA A 1 182 ? -3.167 -9.492 15.739 1.00 96.62 182 ALA A C 1
ATOM 1488 O O . ALA A 1 182 ? -3.920 -8.728 16.334 1.00 96.62 182 ALA A O 1
ATOM 1489 N N . GLU A 1 183 ? -3.342 -10.818 15.755 1.00 95.50 183 GLU A N 1
ATOM 1490 C CA . GLU A 1 183 ? -4.467 -11.486 16.427 1.00 95.50 183 GLU A CA 1
ATOM 1491 C C . GLU A 1 183 ? -4.501 -11.183 17.936 1.00 95.50 183 GLU A C 1
ATOM 1493 O O . GLU A 1 183 ? -5.540 -10.829 18.484 1.00 95.50 183 GLU A O 1
ATOM 1498 N N . GLN A 1 184 ? -3.349 -11.209 18.617 1.00 95.75 184 GLN A N 1
ATOM 1499 C CA . GLN A 1 184 ? -3.264 -10.848 20.041 1.00 95.75 184 GLN A CA 1
ATOM 1500 C C . GLN A 1 184 ? -3.654 -9.396 20.352 1.00 95.75 184 GLN A C 1
ATOM 1502 O O . GLN A 1 184 ? -3.943 -9.083 21.510 1.00 95.75 184 GLN A O 1
ATOM 1507 N N . LEU A 1 185 ? -3.560 -8.497 19.373 1.00 97.44 185 LEU A N 1
ATOM 1508 C CA . LEU A 1 185 ? -3.925 -7.090 19.519 1.00 97.44 185 LEU A CA 1
ATOM 1509 C C . LEU A 1 185 ? -5.375 -6.818 19.113 1.00 97.44 185 LEU A C 1
ATOM 1511 O O . LEU A 1 185 ? -5.894 -5.770 19.492 1.00 97.44 185 LEU A O 1
ATOM 1515 N N . ASP A 1 186 ? -6.027 -7.735 18.400 1.00 94.88 186 ASP A N 1
ATOM 1516 C CA . ASP A 1 186 ? -7.364 -7.533 17.844 1.00 94.88 186 ASP A CA 1
ATOM 1517 C C . ASP A 1 186 ? -8.427 -7.339 18.939 1.00 94.88 186 ASP A C 1
ATOM 1519 O O . ASP A 1 186 ? -9.057 -6.280 19.022 1.00 94.88 186 ASP A O 1
ATOM 1523 N N . ASP A 1 187 ? -8.522 -8.282 19.883 1.00 95.25 187 ASP A N 1
ATOM 1524 C CA . ASP A 1 187 ? -9.442 -8.190 21.027 1.00 95.25 187 ASP A CA 1
ATOM 1525 C C . ASP A 1 187 ? -9.188 -6.933 21.877 1.00 95.25 187 ASP A C 1
ATOM 1527 O O . ASP A 1 187 ? -10.121 -6.283 22.361 1.00 95.25 187 ASP A O 1
ATOM 1531 N N . LEU A 1 188 ? -7.914 -6.560 22.046 1.00 97.62 188 LEU A N 1
ATOM 1532 C CA . LEU A 1 188 ? -7.510 -5.372 22.803 1.00 97.62 188 LEU A CA 1
ATOM 1533 C C . LEU A 1 188 ? -7.918 -4.084 22.079 1.00 97.62 188 LEU A C 1
ATOM 1535 O O . LEU A 1 188 ? -8.390 -3.141 22.716 1.00 97.62 188 LEU A O 1
ATOM 1539 N N . ALA A 1 189 ? -7.773 -4.044 20.755 1.00 97.81 189 ALA A N 1
ATOM 1540 C CA . ALA A 1 189 ? -8.183 -2.922 19.922 1.00 97.81 189 ALA A CA 1
ATOM 1541 C C . ALA A 1 189 ? -9.707 -2.752 19.917 1.00 97.81 189 ALA A C 1
ATOM 1543 O O . ALA A 1 189 ? -10.203 -1.634 20.097 1.00 97.81 189 ALA A O 1
ATOM 1544 N N . LEU A 1 190 ? -10.463 -3.846 19.784 1.00 97.19 190 LEU A N 1
ATOM 1545 C CA . LEU A 1 190 ? -11.921 -3.808 19.869 1.00 97.19 190 LEU A CA 1
ATOM 1546 C C . LEU A 1 190 ? -12.387 -3.353 21.257 1.00 97.19 190 LEU A C 1
ATOM 1548 O O . LEU A 1 190 ? -13.268 -2.494 21.370 1.00 97.19 190 LEU A O 1
ATOM 1552 N N . ALA A 1 191 ? -11.772 -3.877 22.322 1.00 97.50 191 ALA A N 1
ATOM 1553 C CA . ALA A 1 191 ? -12.050 -3.448 23.687 1.00 97.50 191 ALA A CA 1
ATOM 1554 C C . ALA A 1 191 ? -11.748 -1.954 23.881 1.00 97.50 191 ALA A C 1
ATOM 1556 O O . ALA A 1 191 ? -12.564 -1.251 24.481 1.00 97.50 191 ALA A O 1
ATOM 1557 N N . ALA A 1 192 ? -10.652 -1.439 23.317 1.00 97.44 192 ALA A N 1
ATOM 1558 C CA . ALA A 1 192 ? -10.345 -0.012 23.327 1.00 97.44 192 ALA A CA 1
ATOM 1559 C C . ALA A 1 192 ? -11.423 0.806 22.606 1.00 97.44 192 ALA A C 1
ATOM 1561 O O . ALA A 1 192 ? -11.965 1.740 23.196 1.00 97.44 192 ALA A O 1
ATOM 1562 N N . PHE A 1 193 ? -11.848 0.426 21.396 1.00 95.69 193 PHE A N 1
ATOM 1563 C CA . PHE A 1 193 ? -12.952 1.111 20.706 1.00 95.69 193 PHE A CA 1
ATOM 15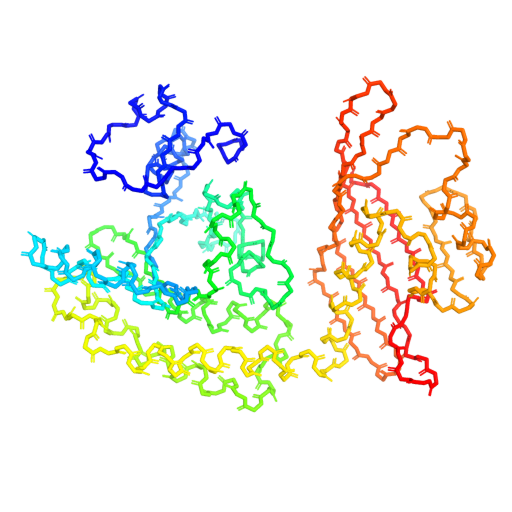64 C C . PHE A 1 193 ? -14.254 1.139 21.517 1.00 95.69 193 PHE A C 1
ATOM 1566 O O . PHE A 1 193 ? -15.004 2.116 21.453 1.00 95.69 193 PHE A O 1
ATOM 1573 N N . GLN A 1 194 ? -14.497 0.102 22.317 1.00 95.56 194 GLN A N 1
ATOM 1574 C CA . GLN A 1 194 ? -15.647 -0.013 23.212 1.00 95.56 194 GLN A CA 1
ATOM 1575 C C . GLN A 1 194 ? -15.432 0.641 24.589 1.00 95.56 194 GLN A C 1
ATOM 1577 O O . GLN A 1 194 ? -16.317 0.552 25.440 1.00 95.56 194 GLN A O 1
ATOM 1582 N N . SER A 1 195 ? -14.297 1.314 24.814 1.00 95.81 195 SER A N 1
ATOM 1583 C CA . SER A 1 195 ? -13.904 1.917 26.094 1.00 95.81 195 SER A CA 1
ATOM 1584 C C . SER A 1 195 ? -13.822 0.915 27.258 1.00 95.81 195 SER A C 1
ATOM 1586 O O . SER A 1 195 ? -14.185 1.247 28.385 1.00 95.81 195 SER A O 1
ATOM 1588 N N . LYS A 1 196 ? -13.386 -0.318 26.975 1.00 96.94 196 LYS A N 1
ATOM 1589 C CA . LYS A 1 196 ? -13.246 -1.429 27.934 1.00 96.94 196 LYS A CA 1
ATOM 1590 C C . LYS A 1 196 ? -11.792 -1.790 28.265 1.00 96.94 196 LYS A C 1
ATOM 1592 O O . LYS A 1 196 ? -11.580 -2.595 29.165 1.00 96.94 196 LYS A O 1
ATOM 1597 N N . ALA A 1 197 ? -10.822 -1.260 27.524 1.00 97.31 197 ALA A N 1
ATOM 1598 C CA . ALA A 1 197 ? -9.399 -1.486 27.752 1.00 97.31 197 ALA A CA 1
ATOM 1599 C C . ALA A 1 197 ? -8.584 -0.287 27.265 1.00 97.31 197 ALA A C 1
ATOM 1601 O O . ALA A 1 197 ? -8.906 0.294 26.228 1.00 97.31 197 ALA A O 1
ATOM 1602 N N . ASN A 1 198 ? -7.507 0.045 27.974 1.00 98.00 198 ASN A N 1
ATOM 1603 C CA . ASN A 1 198 ? -6.569 1.075 27.556 1.00 98.00 198 ASN A CA 1
ATOM 1604 C C . ASN A 1 198 ? -5.406 0.452 26.772 1.00 98.00 198 ASN A C 1
ATOM 1606 O O . ASN A 1 198 ? -4.551 -0.239 27.323 1.00 98.00 198 ASN A O 1
ATOM 1610 N N . LEU A 1 199 ? -5.339 0.732 25.473 1.00 97.62 199 LEU A N 1
ATOM 1611 C CA . LEU A 1 199 ? -4.325 0.165 24.590 1.00 97.62 199 LEU A CA 1
ATOM 1612 C C . LEU A 1 199 ? -2.895 0.643 24.917 1.00 97.62 199 LEU A C 1
ATOM 1614 O O . LEU A 1 199 ? -1.925 -0.036 24.574 1.00 97.62 199 LEU A O 1
ATOM 1618 N N . HIS A 1 200 ? -2.731 1.768 25.625 1.00 98.06 200 HIS A N 1
ATOM 1619 C CA . HIS A 1 200 ? -1.414 2.269 26.046 1.00 98.06 200 HIS A CA 1
ATOM 1620 C C . HIS A 1 200 ? -0.727 1.336 27.049 1.00 98.06 200 HIS A C 1
ATOM 1622 O O . HIS A 1 200 ? 0.503 1.243 27.045 1.00 98.06 200 HIS A O 1
ATOM 1628 N N . GLU A 1 201 ? -1.494 0.562 27.823 1.00 97.94 201 GLU A N 1
ATOM 1629 C CA . GLU A 1 201 ? -0.978 -0.487 28.720 1.00 97.94 201 GLU A CA 1
ATOM 1630 C C . GLU A 1 201 ? -0.332 -1.654 27.950 1.00 97.94 201 GLU A C 1
ATOM 1632 O O . GLU A 1 201 ? 0.414 -2.461 28.509 1.00 97.94 201 GLU A O 1
ATOM 1637 N N . HIS A 1 202 ? -0.564 -1.720 26.637 1.00 97.69 202 HIS A N 1
ATOM 1638 C CA . HIS A 1 202 ? -0.062 -2.752 25.736 1.00 97.69 202 HIS A CA 1
ATOM 1639 C C . HIS A 1 202 ? 0.949 -2.217 24.714 1.00 97.69 202 HIS A C 1
ATOM 1641 O O . HIS A 1 202 ? 1.262 -2.900 23.737 1.00 97.69 202 HIS A O 1
ATOM 1647 N N . SER A 1 203 ? 1.534 -1.039 24.959 1.00 96.50 203 SER A N 1
ATOM 1648 C CA . SER A 1 203 ? 2.512 -0.408 24.056 1.00 96.50 203 SER A CA 1
ATOM 1649 C C . SER A 1 203 ? 3.695 -1.320 23.695 1.00 96.50 203 SER A C 1
ATOM 1651 O O . SER A 1 203 ? 4.192 -1.263 22.576 1.00 96.50 203 SER A O 1
ATOM 1653 N N . ALA A 1 204 ? 4.118 -2.213 24.599 1.00 98.06 204 ALA A N 1
ATOM 1654 C CA . ALA A 1 204 ? 5.175 -3.189 24.316 1.00 98.06 204 ALA A CA 1
ATOM 1655 C C . ALA A 1 204 ? 4.780 -4.219 23.237 1.00 98.06 204 ALA A C 1
ATOM 1657 O O . ALA A 1 204 ? 5.621 -4.621 22.438 1.00 98.06 204 ALA A O 1
ATOM 1658 N N . LYS A 1 205 ? 3.502 -4.627 23.179 1.00 98.44 205 LYS A N 1
ATOM 1659 C CA . LYS A 1 205 ? 2.990 -5.521 22.125 1.00 98.44 205 LYS A CA 1
ATOM 1660 C C . LYS A 1 205 ? 2.959 -4.809 20.773 1.00 98.44 205 LYS A C 1
ATOM 1662 O O . LYS A 1 205 ? 3.369 -5.393 19.777 1.00 98.44 205 LYS A O 1
ATOM 1667 N N . ILE A 1 206 ? 2.540 -3.541 20.755 1.00 98.31 206 ILE A N 1
ATOM 1668 C CA . ILE A 1 206 ? 2.542 -2.712 19.539 1.00 98.31 206 ILE A CA 1
ATOM 1669 C C . ILE A 1 206 ? 3.977 -2.511 19.039 1.00 98.31 206 ILE A C 1
ATOM 1671 O O . ILE A 1 206 ? 4.240 -2.714 17.858 1.00 98.31 206 ILE A O 1
ATOM 1675 N N . ALA A 1 207 ? 4.921 -2.197 19.931 1.00 98.06 207 ALA A N 1
ATOM 1676 C CA . ALA A 1 207 ? 6.336 -2.073 19.585 1.00 98.06 207 ALA A CA 1
ATOM 1677 C C . ALA A 1 207 ? 6.897 -3.365 18.963 1.00 98.06 207 ALA A C 1
ATOM 1679 O O . ALA A 1 207 ? 7.545 -3.317 17.920 1.00 98.06 207 ALA A O 1
ATOM 1680 N N . ALA A 1 208 ? 6.580 -4.528 19.544 1.00 98.44 208 ALA A N 1
ATOM 1681 C CA . ALA A 1 208 ? 6.989 -5.824 19.001 1.00 98.44 208 ALA A CA 1
ATOM 1682 C C . ALA A 1 208 ? 6.373 -6.120 17.617 1.00 98.44 208 ALA A C 1
ATOM 1684 O O . ALA A 1 208 ? 7.016 -6.760 16.779 1.00 98.44 208 ALA A O 1
ATOM 1685 N N . LEU A 1 209 ? 5.151 -5.643 17.356 1.00 98.31 209 LEU A N 1
ATOM 1686 C CA . LEU A 1 209 ? 4.523 -5.745 16.038 1.00 98.31 209 LEU A CA 1
ATOM 1687 C C . LEU A 1 209 ? 5.206 -4.828 15.009 1.00 98.31 209 LEU A C 1
ATOM 1689 O O . LEU A 1 209 ? 5.436 -5.259 13.879 1.00 98.31 209 LEU A O 1
ATOM 1693 N N . VAL A 1 210 ? 5.604 -3.607 15.397 1.00 97.88 210 VAL A N 1
ATOM 1694 C CA . VAL A 1 210 ? 6.420 -2.710 14.549 1.00 97.88 210 VAL A CA 1
ATOM 1695 C C . VAL A 1 210 ? 7.731 -3.384 14.151 1.00 97.88 210 VAL A C 1
ATOM 1697 O O . VAL A 1 210 ? 8.078 -3.413 12.972 1.00 97.88 210 VAL A O 1
ATOM 1700 N N . GLU A 1 211 ? 8.445 -3.970 15.112 1.00 98.19 211 GLU A N 1
ATOM 1701 C CA . GLU A 1 211 ? 9.698 -4.686 14.844 1.00 98.19 211 GLU A CA 1
ATOM 1702 C C . GLU A 1 211 ? 9.498 -5.856 13.872 1.00 98.19 211 GLU A C 1
ATOM 1704 O O . GLU A 1 211 ? 10.315 -6.065 12.972 1.00 98.19 211 GLU A O 1
ATOM 1709 N N . THR A 1 212 ? 8.391 -6.588 14.017 1.00 98.62 212 THR A N 1
ATOM 1710 C CA . THR A 1 212 ? 8.051 -7.719 13.146 1.00 98.62 212 THR A CA 1
ATOM 1711 C C . THR A 1 212 ? 7.679 -7.266 11.734 1.00 98.62 212 THR A C 1
ATOM 1713 O O . THR A 1 212 ? 8.123 -7.894 10.774 1.00 98.62 212 THR A O 1
ATOM 1716 N N . TYR A 1 213 ? 6.948 -6.157 11.576 1.00 97.81 213 TYR A N 1
ATOM 1717 C CA . TYR A 1 213 ? 6.678 -5.559 10.263 1.00 97.81 213 TYR A CA 1
ATOM 1718 C C . TYR A 1 213 ? 7.973 -5.164 9.543 1.00 97.81 213 TYR A C 1
ATOM 1720 O O . TYR A 1 213 ? 8.174 -5.500 8.376 1.00 97.81 213 TYR A O 1
ATOM 1728 N N . GLU A 1 214 ? 8.885 -4.490 10.246 1.00 97.00 214 GLU A N 1
ATOM 1729 C CA . GLU A 1 214 ? 10.171 -4.080 9.675 1.00 97.00 214 GLU A CA 1
ATOM 1730 C C . GLU A 1 214 ? 11.063 -5.280 9.337 1.00 97.00 214 GLU A C 1
ATOM 1732 O O . GLU A 1 214 ? 11.802 -5.258 8.350 1.00 97.00 214 GLU A O 1
ATOM 1737 N N . GLN A 1 215 ? 10.993 -6.353 10.126 1.00 98.44 215 GLN A N 1
ATOM 1738 C CA . GLN A 1 215 ? 11.689 -7.598 9.819 1.00 98.44 215 GLN A CA 1
ATOM 1739 C C . GLN A 1 215 ? 11.096 -8.291 8.585 1.00 98.44 215 GLN A C 1
ATOM 1741 O O . GLN A 1 215 ? 11.857 -8.681 7.703 1.00 98.44 215 GLN A O 1
ATOM 1746 N N . LEU A 1 216 ? 9.768 -8.375 8.474 1.00 98.31 216 LEU A N 1
ATOM 1747 C CA . LEU A 1 216 ? 9.090 -8.882 7.278 1.00 98.31 216 LEU A CA 1
ATOM 1748 C C . LEU A 1 216 ? 9.471 -8.091 6.028 1.00 98.31 216 LEU A C 1
ATOM 1750 O O . LEU A 1 216 ? 9.744 -8.682 4.986 1.00 98.31 216 LEU A O 1
ATOM 1754 N N . LYS A 1 217 ? 9.534 -6.761 6.140 1.00 97.31 217 LYS A N 1
ATOM 1755 C CA . LYS A 1 217 ? 10.000 -5.891 5.063 1.00 97.31 217 LYS A CA 1
ATOM 1756 C C . LYS A 1 217 ? 11.415 -6.266 4.625 1.00 97.31 217 LYS A C 1
ATOM 1758 O O . LYS A 1 217 ? 11.642 -6.444 3.434 1.00 97.31 217 LYS A O 1
ATOM 1763 N N . ARG A 1 218 ? 12.361 -6.404 5.561 1.00 98.00 218 ARG A N 1
ATOM 1764 C CA . ARG A 1 218 ? 13.744 -6.807 5.241 1.00 98.00 218 ARG A CA 1
ATOM 1765 C C . ARG A 1 218 ? 13.794 -8.171 4.555 1.00 98.00 218 ARG A C 1
ATOM 1767 O O . ARG A 1 218 ? 14.367 -8.273 3.478 1.00 98.00 218 ARG A O 1
ATOM 1774 N N . GLU A 1 219 ? 13.134 -9.171 5.134 1.00 98.38 219 GLU A N 1
ATOM 1775 C CA . GLU A 1 219 ? 13.061 -10.530 4.580 1.00 98.38 219 GLU A CA 1
ATOM 1776 C C . GLU A 1 219 ? 12.487 -10.534 3.162 1.00 98.38 219 GLU A C 1
ATOM 1778 O O . GLU A 1 219 ? 13.029 -11.187 2.275 1.00 98.38 219 GLU A O 1
ATOM 1783 N N . PHE A 1 220 ? 11.414 -9.775 2.924 1.00 98.00 220 PHE A N 1
ATOM 1784 C CA . PHE A 1 220 ? 10.809 -9.661 1.604 1.00 98.00 220 PHE A CA 1
ATOM 1785 C C . PHE A 1 220 ? 11.763 -9.028 0.590 1.00 98.00 220 PHE A C 1
ATOM 1787 O O . PHE A 1 220 ? 11.910 -9.561 -0.510 1.00 98.00 220 PHE A O 1
ATOM 1794 N N . LEU A 1 221 ? 12.411 -7.912 0.941 1.00 96.31 221 LEU A N 1
ATOM 1795 C CA . LEU A 1 221 ? 13.299 -7.173 0.037 1.00 96.31 221 LEU A CA 1
ATOM 1796 C C . LEU A 1 221 ? 14.560 -7.966 -0.350 1.00 96.31 221 LEU A C 1
ATOM 1798 O O . LEU A 1 221 ? 15.140 -7.693 -1.393 1.00 96.31 221 LEU A O 1
ATOM 1802 N N . GLU A 1 222 ? 14.952 -8.970 0.436 1.00 96.56 222 GLU A N 1
ATOM 1803 C CA . GLU A 1 222 ? 16.043 -9.898 0.101 1.00 96.56 222 GLU A CA 1
ATOM 1804 C C . GLU A 1 222 ? 15.636 -10.990 -0.909 1.00 96.56 222 GLU A C 1
ATOM 1806 O O . GLU A 1 222 ? 16.495 -11.671 -1.471 1.00 96.56 222 GLU A O 1
ATOM 1811 N N . THR A 1 223 ? 14.336 -11.174 -1.166 1.00 97.75 223 THR A N 1
ATOM 1812 C CA . THR A 1 223 ? 13.850 -12.140 -2.163 1.00 97.75 223 THR A CA 1
ATOM 1813 C C . THR A 1 223 ? 13.979 -11.612 -3.594 1.00 97.75 223 THR A C 1
ATOM 1815 O O . THR A 1 223 ? 14.023 -10.407 -3.829 1.00 97.75 223 THR A O 1
ATOM 1818 N N . ASP A 1 224 ? 13.934 -12.509 -4.585 1.00 98.12 224 ASP A N 1
ATOM 1819 C CA . ASP A 1 224 ? 13.880 -12.121 -6.003 1.00 98.12 224 ASP A CA 1
ATOM 1820 C C . ASP A 1 224 ? 12.667 -11.236 -6.328 1.00 98.12 224 ASP A C 1
ATOM 1822 O O . ASP A 1 224 ? 12.784 -10.253 -7.058 1.00 98.12 224 ASP A O 1
ATOM 1826 N N . LEU A 1 225 ? 11.506 -11.553 -5.746 1.00 97.62 225 LEU A N 1
ATOM 1827 C CA . LEU A 1 225 ? 10.305 -10.735 -5.887 1.00 97.62 225 LEU A CA 1
ATOM 1828 C C . LEU A 1 225 ? 10.510 -9.346 -5.261 1.00 97.62 225 LEU A C 1
ATOM 1830 O O . LEU A 1 225 ? 10.144 -8.339 -5.865 1.00 97.62 225 LEU A O 1
ATOM 1834 N N . GLY A 1 226 ? 11.130 -9.285 -4.083 1.00 97.19 226 GLY A N 1
ATOM 1835 C CA . GLY A 1 226 ? 11.489 -8.036 -3.416 1.00 97.19 226 GLY A CA 1
ATOM 1836 C C . GLY A 1 226 ? 12.416 -7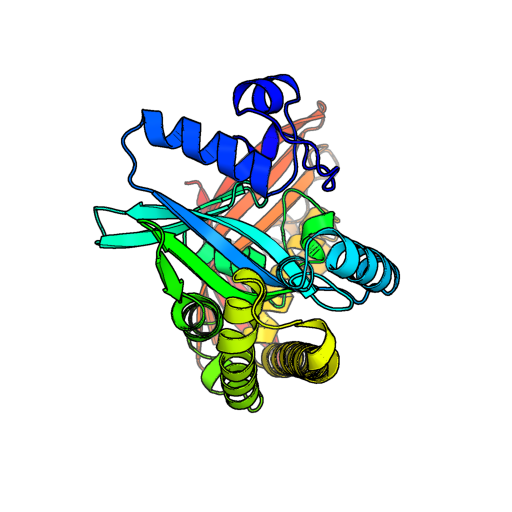.160 -4.249 1.00 97.19 226 GLY A C 1
ATOM 1837 O O . GLY A 1 226 ? 12.123 -5.981 -4.438 1.00 97.19 226 GLY A O 1
ATOM 1838 N N . ALA A 1 227 ? 13.467 -7.747 -4.824 1.00 97.69 227 ALA A N 1
ATOM 1839 C CA . ALA A 1 227 ? 14.393 -7.052 -5.713 1.00 97.69 227 ALA A CA 1
ATOM 1840 C C . ALA A 1 227 ? 13.687 -6.480 -6.956 1.00 97.69 227 ALA A C 1
ATOM 1842 O O . ALA A 1 227 ? 13.947 -5.343 -7.350 1.00 97.69 227 ALA A O 1
ATOM 1843 N N . ILE A 1 228 ? 12.746 -7.224 -7.552 1.00 98.19 228 ILE A N 1
ATOM 1844 C CA . ILE A 1 228 ? 11.931 -6.718 -8.667 1.00 98.19 228 ILE A CA 1
ATOM 1845 C C . ILE A 1 228 ? 11.074 -5.524 -8.218 1.00 98.19 228 ILE A C 1
ATOM 1847 O O . ILE A 1 228 ? 11.073 -4.496 -8.892 1.00 98.19 228 ILE A O 1
ATOM 1851 N N . HIS A 1 229 ? 10.405 -5.604 -7.063 1.00 96.62 229 HIS A N 1
ATOM 1852 C CA . HIS A 1 229 ? 9.639 -4.477 -6.513 1.00 96.62 229 HIS A CA 1
ATOM 1853 C C . HIS A 1 229 ? 10.512 -3.235 -6.260 1.00 96.62 229 HIS A C 1
ATOM 1855 O O . HIS A 1 229 ? 10.100 -2.124 -6.588 1.00 96.62 229 HIS A O 1
ATOM 1861 N N . GLN A 1 230 ? 11.730 -3.407 -5.735 1.00 96.19 230 GLN A N 1
ATOM 1862 C CA . GLN A 1 230 ? 12.680 -2.302 -5.560 1.00 96.19 230 GLN A CA 1
ATOM 1863 C C . GLN A 1 230 ? 13.071 -1.668 -6.897 1.00 96.19 230 GLN A C 1
ATOM 1865 O O . GLN A 1 230 ? 13.117 -0.445 -7.008 1.00 96.19 230 GLN A O 1
ATOM 1870 N N . ASN A 1 231 ? 13.308 -2.485 -7.923 1.00 97.94 231 ASN A N 1
ATOM 1871 C CA . ASN A 1 231 ? 13.677 -1.998 -9.249 1.00 97.94 231 ASN A CA 1
ATOM 1872 C C . ASN A 1 231 ? 12.522 -1.273 -9.948 1.00 97.94 231 ASN A C 1
ATOM 1874 O O . ASN A 1 231 ? 12.762 -0.314 -10.679 1.00 97.94 231 ASN A O 1
ATOM 1878 N N . ILE A 1 232 ? 11.278 -1.683 -9.698 1.00 97.06 232 ILE A N 1
ATOM 1879 C CA . ILE A 1 232 ? 10.072 -0.993 -10.170 1.00 97.06 232 ILE A CA 1
ATOM 1880 C C . ILE A 1 232 ? 9.966 0.421 -9.572 1.00 97.06 232 ILE A C 1
ATOM 1882 O O . ILE A 1 232 ? 9.729 1.396 -10.301 1.00 97.06 232 ILE A O 1
ATOM 1886 N N . ASP A 1 233 ? 10.159 0.537 -8.256 1.00 94.62 233 ASP A N 1
ATOM 1887 C CA . ASP A 1 233 ? 10.136 1.823 -7.552 1.00 94.62 233 ASP A CA 1
ATOM 1888 C C . ASP A 1 233 ? 11.292 2.719 -8.029 1.00 94.62 233 ASP A C 1
ATOM 1890 O O . ASP A 1 233 ? 11.068 3.878 -8.391 1.00 94.62 233 ASP A O 1
ATOM 1894 N N . ALA A 1 234 ? 12.505 2.161 -8.125 1.00 96.62 234 ALA A N 1
ATOM 1895 C CA . ALA A 1 234 ? 13.691 2.866 -8.606 1.00 96.62 234 ALA A CA 1
ATOM 1896 C C . ALA A 1 234 ? 13.519 3.368 -10.046 1.00 96.62 234 ALA A C 1
ATOM 1898 O O . ALA A 1 234 ? 13.813 4.525 -10.328 1.00 96.62 234 ALA A O 1
ATOM 1899 N N . PHE A 1 235 ? 12.969 2.547 -10.946 1.00 97.88 235 PHE A N 1
ATOM 1900 C CA . PHE A 1 235 ? 12.692 2.945 -12.326 1.00 97.88 235 PHE A CA 1
ATOM 1901 C C . PHE A 1 235 ? 11.771 4.169 -12.393 1.00 97.88 235 PHE A C 1
ATOM 1903 O O . PHE A 1 235 ? 12.052 5.142 -13.099 1.00 97.88 235 PHE A O 1
ATOM 1910 N N . SER A 1 236 ? 10.670 4.131 -11.636 1.00 96.12 236 SER A N 1
ATOM 1911 C CA . SER A 1 236 ? 9.700 5.228 -11.594 1.00 96.12 236 SER A CA 1
ATOM 1912 C C . SER A 1 236 ? 10.323 6.506 -11.034 1.00 96.12 236 SER A C 1
ATOM 1914 O O . SER A 1 236 ? 10.101 7.588 -11.578 1.00 96.12 236 SER A O 1
ATOM 1916 N N . GLN A 1 237 ? 11.136 6.377 -9.982 1.00 95.31 237 GLN A N 1
ATOM 1917 C CA . GLN A 1 237 ? 11.864 7.490 -9.387 1.00 95.31 237 GLN A CA 1
ATOM 1918 C C . GLN A 1 237 ? 12.869 8.102 -10.372 1.00 95.31 237 GLN A C 1
ATOM 1920 O O . GLN A 1 237 ? 12.797 9.304 -10.627 1.00 95.31 237 GLN A O 1
ATOM 1925 N N . SER A 1 238 ? 13.732 7.294 -10.993 1.00 97.31 238 SER A N 1
ATOM 1926 C CA . SER A 1 238 ? 14.725 7.765 -11.966 1.00 97.31 238 SER A CA 1
ATOM 1927 C C . SER A 1 238 ? 14.079 8.472 -13.157 1.00 97.31 238 SER A C 1
ATOM 1929 O O . SER A 1 238 ? 14.596 9.482 -13.632 1.00 97.31 238 SER A O 1
ATOM 1931 N N . LEU A 1 239 ? 12.913 8.008 -13.619 1.00 95.25 239 LEU A N 1
ATOM 1932 C CA . LEU A 1 239 ? 12.188 8.675 -14.699 1.00 95.25 239 LEU A CA 1
ATOM 1933 C C . LEU A 1 239 ? 11.666 10.065 -14.293 1.00 95.25 239 LEU A C 1
ATOM 1935 O O . LEU A 1 239 ? 11.719 10.997 -15.098 1.00 95.25 239 LEU A O 1
ATOM 1939 N N . VAL A 1 240 ? 11.166 10.215 -13.062 1.00 94.88 240 VAL A N 1
ATOM 1940 C CA . VAL A 1 240 ? 10.693 11.505 -12.522 1.00 94.88 240 VAL A CA 1
ATOM 1941 C C . VAL A 1 240 ? 11.861 12.462 -12.259 1.00 94.88 240 VAL A C 1
ATOM 1943 O O . VAL A 1 240 ? 11.754 13.658 -12.537 1.00 94.88 240 VAL A O 1
ATOM 1946 N N . GLU A 1 241 ? 12.987 11.941 -11.775 1.00 95.94 241 GLU A N 1
ATOM 1947 C CA . GLU A 1 241 ? 14.224 12.691 -11.514 1.00 95.94 241 GLU A CA 1
ATOM 1948 C C . GLU A 1 241 ? 15.023 13.004 -12.789 1.00 95.94 241 GLU A C 1
ATOM 1950 O O . GLU A 1 241 ? 15.971 13.784 -12.742 1.00 95.94 241 GLU A O 1
ATOM 1955 N N . GLN A 1 242 ? 14.606 12.457 -13.936 1.00 94.69 242 GLN A N 1
ATOM 1956 C CA . GLN A 1 242 ? 15.299 12.557 -15.226 1.00 94.69 242 GLN A CA 1
ATOM 1957 C C . GLN A 1 242 ? 16.705 11.939 -15.230 1.00 94.69 242 GLN A C 1
ATOM 1959 O O . GLN A 1 242 ? 17.547 12.308 -16.054 1.00 94.69 242 GLN A O 1
ATOM 1964 N N . ASP A 1 243 ? 16.954 10.963 -14.358 1.00 97.06 243 ASP A N 1
ATOM 1965 C CA . ASP A 1 243 ? 18.162 10.144 -14.396 1.00 97.06 243 ASP A CA 1
ATOM 1966 C C . ASP A 1 243 ? 18.024 9.071 -15.486 1.00 97.06 243 ASP A C 1
ATOM 1968 O O . ASP A 1 243 ? 17.742 7.895 -15.244 1.00 97.06 243 ASP A O 1
ATOM 1972 N N . PHE A 1 244 ? 18.179 9.503 -16.738 1.00 95.94 244 PHE A N 1
ATOM 1973 C CA . PHE A 1 244 ? 18.047 8.614 -17.890 1.00 95.94 244 PHE A CA 1
ATOM 1974 C C . PHE A 1 244 ? 19.156 7.558 -17.956 1.00 95.94 244 PHE A C 1
ATOM 1976 O O . PHE A 1 244 ? 18.950 6.522 -18.585 1.00 95.94 244 PHE A O 1
ATOM 1983 N N . GLU A 1 245 ? 20.301 7.778 -17.304 1.00 97.69 245 GLU A N 1
ATOM 1984 C CA . GLU A 1 245 ? 21.336 6.749 -17.187 1.00 97.69 245 GLU A CA 1
ATOM 1985 C C . GLU A 1 245 ? 20.853 5.607 -16.293 1.00 97.69 245 GLU A C 1
ATOM 1987 O O . GLU A 1 245 ? 20.938 4.446 -16.699 1.00 97.69 245 GLU A O 1
ATOM 1992 N N . ALA A 1 246 ? 20.261 5.917 -15.135 1.00 98.25 246 ALA A N 1
ATOM 1993 C CA . ALA A 1 246 ? 19.653 4.912 -14.267 1.00 98.25 246 ALA A CA 1
ATOM 1994 C C . ALA A 1 246 ? 18.470 4.196 -14.942 1.00 98.25 246 ALA A C 1
ATOM 1996 O O . ALA A 1 246 ? 18.378 2.968 -14.873 1.00 98.25 246 ALA A O 1
ATOM 1997 N N . VAL A 1 247 ? 17.617 4.926 -15.678 1.00 98.31 247 VAL A N 1
ATOM 1998 C CA . VAL A 1 247 ? 16.520 4.323 -16.464 1.00 98.31 247 VAL A CA 1
ATOM 1999 C C . VAL A 1 247 ? 17.060 3.320 -17.486 1.00 98.31 247 VAL A C 1
ATOM 2001 O O . VAL A 1 247 ? 16.530 2.219 -17.602 1.00 98.31 247 VAL A O 1
ATOM 2004 N N . VAL A 1 248 ? 18.128 3.654 -18.219 1.00 98.25 248 VAL A N 1
ATOM 2005 C CA . VAL A 1 248 ? 18.743 2.729 -19.187 1.00 98.25 248 VAL A CA 1
ATOM 2006 C C . VAL A 1 248 ? 19.418 1.552 -18.479 1.00 98.25 248 VAL A C 1
ATOM 2008 O O . VAL A 1 248 ? 19.292 0.417 -18.939 1.00 98.25 248 VAL A O 1
ATOM 2011 N N . ALA A 1 249 ? 20.081 1.788 -17.344 1.00 98.12 249 ALA A N 1
ATOM 2012 C CA . ALA A 1 249 ? 20.763 0.757 -16.564 1.00 98.12 249 ALA A CA 1
ATOM 2013 C C . ALA A 1 249 ? 19.814 -0.287 -15.945 1.00 98.12 249 ALA A C 1
ATOM 2015 O O . ALA A 1 249 ? 20.263 -1.401 -15.641 1.00 98.12 249 ALA A O 1
ATOM 2016 N N . ALA A 1 250 ? 18.524 0.042 -15.800 1.00 98.50 250 ALA A N 1
ATOM 2017 C CA . ALA A 1 250 ? 17.471 -0.884 -15.380 1.00 98.50 250 ALA A CA 1
ATOM 2018 C C . ALA A 1 250 ? 17.176 -1.983 -16.420 1.00 98.50 250 ALA A C 1
ATOM 2020 O O . ALA A 1 250 ? 16.578 -3.007 -16.087 1.00 98.50 250 ALA A O 1
ATOM 2021 N N . TYR A 1 251 ? 17.612 -1.808 -17.672 1.00 98.81 251 TYR A N 1
ATOM 2022 C CA . TYR A 1 251 ? 17.460 -2.795 -18.737 1.00 98.81 251 TYR A CA 1
ATOM 2023 C C . TYR A 1 251 ? 18.686 -3.701 -18.867 1.00 98.81 251 TYR A C 1
ATOM 2025 O O . TYR A 1 251 ? 19.830 -3.319 -18.616 1.00 98.81 251 TYR A O 1
ATOM 2033 N N . THR A 1 252 ? 18.451 -4.928 -19.324 1.00 98.69 252 THR A N 1
ATOM 2034 C CA . THR A 1 252 ? 19.525 -5.800 -19.816 1.00 98.69 252 THR A CA 1
ATOM 2035 C C . THR A 1 252 ? 20.178 -5.200 -21.074 1.00 98.69 252 THR A C 1
ATOM 2037 O O . THR A 1 252 ? 19.488 -4.548 -21.865 1.00 98.69 252 THR A O 1
ATOM 2040 N N . PRO A 1 253 ? 21.480 -5.448 -21.337 1.00 97.25 253 PRO A N 1
ATOM 2041 C CA . PRO A 1 253 ? 22.153 -4.919 -22.530 1.00 97.25 253 PRO A CA 1
ATOM 2042 C C . PRO A 1 253 ? 21.483 -5.323 -23.849 1.00 97.25 253 PRO A C 1
ATOM 2044 O O . PRO A 1 253 ? 21.546 -4.593 -24.841 1.00 97.25 253 PRO A O 1
ATOM 2047 N N . ASP A 1 254 ? 20.822 -6.483 -23.863 1.00 97.69 254 ASP A N 1
ATOM 2048 C CA . ASP A 1 254 ? 20.094 -6.998 -25.011 1.00 97.69 254 ASP A CA 1
ATOM 2049 C C . ASP A 1 254 ? 18.575 -6.777 -24.926 1.00 97.69 254 ASP A C 1
ATOM 2051 O O . ASP A 1 254 ? 17.855 -7.380 -25.714 1.00 97.69 254 ASP A O 1
ATOM 2055 N N . ALA A 1 255 ? 18.061 -5.912 -24.047 1.00 98.62 255 ALA A N 1
ATOM 2056 C CA . ALA A 1 255 ? 16.621 -5.716 -23.862 1.00 98.62 255 ALA A CA 1
ATOM 2057 C C . ALA A 1 255 ? 15.858 -5.359 -25.152 1.00 98.62 255 ALA A C 1
ATOM 2059 O O . ALA A 1 255 ? 16.414 -4.823 -26.119 1.00 98.62 255 ALA A O 1
ATOM 2060 N N . LYS A 1 256 ? 14.555 -5.659 -25.169 1.00 98.62 256 LYS A N 1
ATOM 2061 C CA . LYS A 1 256 ? 13.661 -5.347 -26.286 1.00 98.62 256 LYS A CA 1
ATOM 2062 C C . LYS A 1 256 ? 12.467 -4.514 -25.820 1.00 98.62 256 LYS A C 1
ATOM 2064 O O . LYS A 1 256 ? 11.731 -4.939 -24.935 1.00 98.62 256 LYS A O 1
ATOM 2069 N N . LEU A 1 257 ? 12.259 -3.365 -26.463 1.00 98.44 257 LEU A N 1
ATOM 2070 C CA . LEU A 1 257 ? 11.093 -2.507 -26.242 1.00 98.44 257 LEU A CA 1
ATOM 2071 C C . LEU A 1 257 ? 10.044 -2.737 -27.332 1.00 98.44 257 LEU A C 1
ATOM 2073 O O . LEU A 1 257 ? 10.374 -2.781 -28.524 1.00 98.44 257 LEU A O 1
ATOM 2077 N N . PHE A 1 258 ? 8.786 -2.804 -26.911 1.00 97.44 258 PHE A N 1
ATOM 2078 C CA . PHE A 1 258 ? 7.597 -3.011 -27.730 1.00 97.44 258 PHE A CA 1
ATOM 2079 C C . PHE A 1 258 ? 6.711 -1.766 -27.586 1.00 97.44 258 PHE A C 1
ATOM 2081 O O . PHE A 1 258 ? 5.704 -1.785 -26.874 1.00 97.44 258 PHE A O 1
ATOM 2088 N N . PRO A 1 259 ? 7.107 -0.639 -28.204 1.00 92.69 259 PRO A N 1
ATOM 2089 C CA . PRO A 1 259 ? 6.328 0.585 -28.119 1.00 92.69 259 PRO A CA 1
ATOM 2090 C C . PRO A 1 259 ? 4.945 0.385 -28.746 1.00 92.69 259 PRO A C 1
ATOM 2092 O O . PRO A 1 259 ? 4.773 -0.422 -29.656 1.00 92.69 259 PRO A O 1
ATOM 2095 N N . GLN A 1 260 ? 3.977 1.207 -28.337 1.00 88.94 260 GLN A N 1
ATOM 2096 C CA . GLN A 1 260 ? 2.586 1.144 -28.820 1.00 88.94 260 GLN A CA 1
ATOM 2097 C C . GLN A 1 260 ? 2.429 1.118 -30.343 1.00 88.94 260 GLN A C 1
ATOM 2099 O O . GLN A 1 260 ? 1.433 0.619 -30.862 1.00 88.94 260 GLN A O 1
ATOM 2104 N N . ARG A 1 261 ? 3.375 1.729 -31.062 1.00 88.38 261 ARG A N 1
ATOM 2105 C CA . ARG A 1 261 ? 3.402 1.781 -32.521 1.00 88.38 261 ARG A CA 1
ATOM 2106 C C . ARG A 1 261 ? 4.828 1.583 -33.022 1.00 88.38 261 ARG A C 1
ATOM 2108 O O . ARG A 1 261 ? 5.754 2.232 -32.531 1.00 88.38 261 ARG A O 1
ATOM 2115 N N . GLY A 1 262 ? 4.962 0.771 -34.066 1.00 88.75 262 GLY A N 1
ATOM 2116 C CA . GLY A 1 262 ? 6.221 0.509 -34.763 1.00 88.75 262 GLY A CA 1
ATOM 2117 C C . GLY A 1 262 ? 6.849 -0.839 -34.411 1.00 88.75 262 GLY A C 1
ATOM 2118 O O . GLY A 1 262 ? 6.258 -1.650 -33.703 1.00 88.75 262 GLY A O 1
ATOM 2119 N N . ASP A 1 263 ? 8.050 -1.063 -34.940 1.00 95.12 263 ASP A N 1
ATOM 2120 C CA . ASP A 1 263 ? 8.793 -2.310 -34.761 1.00 95.12 263 ASP A CA 1
ATOM 2121 C C . ASP A 1 263 ? 9.436 -2.435 -33.374 1.00 95.12 263 ASP A C 1
ATOM 2123 O O . ASP A 1 263 ? 9.722 -1.445 -32.689 1.00 95.12 263 ASP A O 1
ATOM 2127 N N . ILE A 1 264 ? 9.754 -3.681 -33.010 1.00 98.00 264 ILE A N 1
ATOM 2128 C CA . ILE A 1 264 ? 10.535 -4.018 -31.817 1.00 98.00 264 ILE A CA 1
ATOM 2129 C C . ILE A 1 264 ? 11.908 -3.340 -31.884 1.00 98.00 264 ILE A C 1
ATOM 2131 O O . ILE A 1 264 ? 12.692 -3.560 -32.815 1.00 98.00 264 ILE A O 1
ATOM 2135 N N . ARG A 1 265 ? 12.232 -2.574 -30.842 1.00 97.56 265 ARG A N 1
ATOM 2136 C CA . ARG A 1 265 ? 13.533 -1.915 -30.660 1.00 97.56 265 ARG A CA 1
ATOM 2137 C C . ARG A 1 265 ? 14.429 -2.802 -29.805 1.00 97.56 265 ARG A C 1
ATOM 2139 O O . ARG A 1 265 ? 13.966 -3.311 -28.793 1.00 97.56 265 ARG A O 1
ATOM 2146 N N . ARG A 1 266 ? 15.689 -3.011 -30.203 1.00 98.25 266 ARG A N 1
ATOM 2147 C CA . ARG A 1 266 ? 16.578 -4.013 -29.586 1.00 98.25 266 ARG A CA 1
ATOM 2148 C C . ARG A 1 266 ? 17.903 -3.407 -29.128 1.00 98.25 266 ARG A C 1
ATOM 2150 O O . ARG A 1 266 ? 18.528 -2.673 -29.893 1.00 98.25 266 ARG A O 1
ATOM 2157 N N . GLY A 1 267 ? 18.340 -3.804 -27.938 1.00 97.88 267 GLY A N 1
ATOM 2158 C CA . GLY A 1 267 ? 19.638 -3.475 -27.359 1.00 97.88 267 GLY A CA 1
ATOM 2159 C C . GLY A 1 267 ? 19.708 -2.092 -26.712 1.00 97.88 267 GLY A C 1
ATOM 2160 O O . GLY A 1 267 ? 18.880 -1.215 -26.971 1.00 97.88 267 GLY A O 1
ATOM 2161 N N . GLU A 1 268 ? 20.742 -1.896 -25.893 1.00 97.31 268 GLU A N 1
ATOM 2162 C CA . GLU A 1 268 ? 20.941 -0.696 -25.068 1.00 97.31 268 GLU A CA 1
ATOM 2163 C C . GLU A 1 268 ? 20.843 0.616 -25.860 1.00 97.31 268 GLU A C 1
ATOM 2165 O O . GLU A 1 268 ? 20.150 1.540 -25.444 1.00 97.31 268 GLU A O 1
ATOM 2170 N N . ALA A 1 269 ? 21.462 0.703 -27.043 1.00 97.50 269 ALA A N 1
ATOM 2171 C CA . ALA A 1 269 ? 21.411 1.917 -27.862 1.00 97.50 269 ALA A CA 1
ATOM 2172 C C . ALA A 1 269 ? 19.972 2.312 -28.244 1.00 97.50 269 ALA A C 1
ATOM 2174 O O . ALA A 1 269 ? 19.639 3.498 -28.313 1.00 97.50 269 ALA A O 1
ATOM 2175 N N . ALA A 1 270 ? 19.100 1.328 -28.480 1.00 96.88 270 ALA A N 1
ATOM 2176 C CA . ALA A 1 270 ? 17.705 1.575 -28.817 1.00 96.88 270 ALA A CA 1
ATOM 2177 C C . ALA A 1 270 ? 16.864 1.930 -27.580 1.00 96.88 270 ALA A C 1
ATOM 2179 O O . ALA A 1 270 ? 15.968 2.770 -27.691 1.00 96.88 270 ALA A O 1
ATOM 2180 N N . VAL A 1 271 ? 17.182 1.334 -26.424 1.00 97.88 271 VAL A N 1
ATOM 2181 C CA . VAL A 1 271 ? 16.603 1.670 -25.111 1.00 97.88 271 VAL A CA 1
ATOM 2182 C C . VAL A 1 271 ? 16.947 3.111 -24.732 1.00 97.88 271 VAL A C 1
ATOM 2184 O O . VAL A 1 271 ? 16.049 3.918 -24.503 1.00 97.88 271 VAL A O 1
ATOM 2187 N N . ARG A 1 272 ? 18.230 3.477 -24.787 1.00 97.31 272 ARG A N 1
ATOM 2188 C CA . ARG A 1 272 ? 18.731 4.833 -24.530 1.00 97.31 272 ARG A CA 1
ATOM 2189 C C . ARG A 1 272 ? 18.069 5.869 -25.426 1.00 97.31 272 ARG A C 1
ATOM 2191 O O . ARG A 1 272 ? 17.540 6.861 -24.941 1.00 97.31 272 ARG A O 1
ATOM 2198 N N . ARG A 1 273 ? 17.995 5.606 -26.735 1.00 95.00 273 ARG A N 1
ATOM 2199 C CA . ARG A 1 273 ? 17.311 6.509 -27.676 1.00 95.00 273 ARG A CA 1
ATOM 2200 C C . ARG A 1 273 ? 15.813 6.666 -27.387 1.00 95.00 273 ARG A C 1
ATOM 2202 O O . ARG A 1 273 ? 15.228 7.658 -27.807 1.00 95.00 273 ARG A O 1
ATOM 2209 N N . TYR A 1 274 ? 15.168 5.673 -26.776 1.00 94.00 274 TYR A N 1
ATOM 2210 C CA . TYR A 1 274 ? 13.750 5.756 -26.428 1.00 94.00 274 TYR A CA 1
ATOM 2211 C C . TYR A 1 274 ? 13.526 6.583 -25.158 1.00 94.00 274 TYR A C 1
ATOM 2213 O O . TYR A 1 274 ? 12.665 7.458 -25.163 1.00 94.00 274 TYR A O 1
ATOM 2221 N N . TRP A 1 275 ? 14.303 6.320 -24.105 1.00 94.06 275 TRP A N 1
ATOM 2222 C CA . TRP A 1 275 ? 14.106 6.944 -22.796 1.00 94.06 275 TRP A CA 1
ATOM 2223 C C . TRP A 1 275 ? 14.698 8.342 -22.675 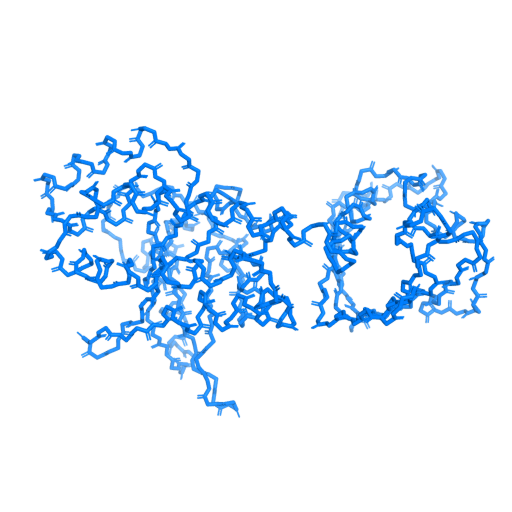1.00 94.06 275 TRP A C 1
ATOM 2225 O O . TRP A 1 275 ? 14.174 9.144 -21.910 1.00 94.06 275 TRP A O 1
ATOM 2235 N N . THR A 1 276 ? 15.752 8.661 -23.428 1.00 92.06 276 THR A N 1
ATOM 2236 C CA . THR A 1 276 ? 16.370 9.986 -23.388 1.00 92.06 276 THR A CA 1
ATOM 2237 C C . THR A 1 276 ? 15.646 10.943 -24.347 1.00 92.06 276 THR A C 1
ATOM 2239 O O . THR A 1 276 ? 15.762 10.786 -25.569 1.00 92.06 276 THR A O 1
ATOM 2242 N N . PRO A 1 277 ? 14.907 11.950 -23.842 1.00 83.38 277 PRO A N 1
ATOM 2243 C CA . PRO A 1 277 ? 14.256 12.947 -24.681 1.00 83.38 277 PRO A CA 1
ATOM 2244 C C . PRO A 1 277 ? 15.287 13.789 -25.442 1.00 83.38 277 PRO A C 1
ATOM 2246 O O . PRO A 1 277 ? 16.411 14.010 -24.988 1.00 83.38 277 PRO A O 1
ATOM 2249 N N . SER A 1 278 ? 14.907 14.305 -26.613 1.00 79.94 278 SER A N 1
ATOM 2250 C CA . SER A 1 278 ? 15.766 15.240 -27.350 1.00 79.94 278 SER A CA 1
ATOM 2251 C C . SER A 1 278 ? 15.924 16.548 -26.571 1.00 79.94 278 SER A C 1
ATOM 2253 O O . SER A 1 278 ? 14.942 17.034 -26.017 1.00 79.94 278 SER A O 1
ATOM 2255 N N . GLY A 1 279 ? 17.099 17.185 -26.606 1.00 71.88 279 GLY A N 1
ATOM 2256 C CA . GLY A 1 279 ? 17.377 18.414 -25.838 1.00 71.88 279 GLY A CA 1
ATOM 2257 C C . GLY A 1 279 ? 16.475 19.629 -26.133 1.00 71.88 279 GLY A C 1
ATOM 2258 O O . GLY A 1 279 ? 16.496 20.600 -25.386 1.00 71.88 279 GLY A O 1
ATOM 2259 N N . SER A 1 280 ? 15.661 19.597 -27.191 1.00 73.38 280 SER A N 1
ATOM 2260 C CA . SER A 1 280 ? 14.633 20.610 -27.482 1.00 73.38 280 SER A CA 1
ATOM 2261 C C . SER A 1 280 ? 13.304 20.378 -26.747 1.00 73.38 280 SER A C 1
ATOM 2263 O O . SER A 1 280 ? 12.421 21.240 -26.771 1.00 73.38 280 SER A O 1
ATOM 2265 N N . GLN A 1 281 ? 13.132 19.222 -26.103 1.00 78.25 281 GLN A N 1
ATOM 2266 C CA . GLN A 1 281 ? 11.894 18.826 -25.452 1.00 78.25 281 GLN A CA 1
ATOM 2267 C C . GLN A 1 281 ? 11.793 19.471 -24.067 1.00 78.25 281 GLN A C 1
ATOM 2269 O O . GLN A 1 281 ? 12.536 19.148 -23.149 1.00 78.25 281 GLN A O 1
ATOM 2274 N N . LYS A 1 282 ? 10.833 20.388 -23.914 1.00 84.19 282 LYS A N 1
ATOM 2275 C CA . LYS A 1 282 ? 10.552 21.071 -22.638 1.00 84.19 282 LYS A CA 1
ATOM 2276 C C . LYS A 1 282 ? 9.593 20.304 -21.723 1.00 84.19 282 LYS A C 1
ATOM 2278 O O . LYS A 1 282 ? 9.312 20.763 -20.623 1.00 84.19 282 LYS A O 1
ATOM 2283 N N . SER A 1 283 ? 9.032 19.189 -22.191 1.00 90.12 283 SER A N 1
ATOM 2284 C CA . SER A 1 283 ? 8.108 18.379 -21.400 1.00 90.12 283 SER A CA 1
ATOM 2285 C C . SER A 1 283 ? 8.860 17.403 -20.504 1.00 90.12 283 SER A C 1
ATOM 2287 O O . SER A 1 283 ? 9.800 16.765 -20.977 1.00 90.12 283 SER A O 1
ATOM 2289 N N . ARG A 1 284 ? 8.391 17.202 -19.274 1.00 93.12 284 ARG A N 1
ATOM 2290 C CA . ARG A 1 284 ? 8.956 16.215 -18.349 1.00 93.12 284 ARG A CA 1
ATOM 2291 C C . ARG A 1 284 ? 7.891 15.402 -17.641 1.00 93.12 284 ARG A C 1
ATOM 2293 O O . ARG A 1 284 ? 6.828 15.926 -17.318 1.00 93.12 284 ARG A O 1
ATOM 2300 N N . THR A 1 285 ? 8.198 14.142 -17.372 1.00 94.50 285 THR A N 1
ATOM 2301 C CA . THR A 1 285 ? 7.411 13.322 -16.453 1.00 94.50 285 THR A CA 1
ATOM 2302 C C . THR A 1 285 ? 7.578 13.874 -15.039 1.00 94.50 285 THR A C 1
ATOM 2304 O O . THR A 1 285 ? 8.697 14.112 -14.597 1.00 94.50 285 THR A O 1
ATOM 2307 N N . VAL A 1 286 ? 6.464 14.144 -14.363 1.00 94.31 286 VAL A N 1
ATOM 2308 C CA . VAL A 1 286 ? 6.424 14.663 -12.982 1.00 94.31 286 VAL A CA 1
ATOM 2309 C C . VAL A 1 286 ? 5.814 13.668 -12.002 1.00 94.31 286 VAL A C 1
ATOM 2311 O O . VAL A 1 286 ? 6.023 13.784 -10.801 1.00 94.31 286 VAL A O 1
ATOM 2314 N N . HIS A 1 287 ? 5.103 12.670 -12.526 1.00 93.56 287 HIS A N 1
ATOM 2315 C CA . HIS A 1 287 ? 4.574 11.526 -11.795 1.00 93.56 287 HIS A CA 1
ATOM 2316 C C . HIS A 1 287 ? 4.735 10.289 -12.671 1.00 93.56 287 HIS A C 1
ATOM 2318 O O . HIS A 1 287 ? 4.447 10.352 -13.868 1.00 93.56 287 HIS A O 1
ATOM 2324 N N . HIS A 1 288 ? 5.180 9.184 -12.089 1.00 95.00 288 HIS A N 1
ATOM 2325 C CA . HIS A 1 288 ? 5.186 7.871 -12.722 1.00 95.00 288 HIS A CA 1
ATOM 2326 C C . HIS A 1 288 ? 4.998 6.815 -11.641 1.00 95.00 288 HIS A C 1
ATOM 2328 O O . HIS A 1 288 ? 5.644 6.873 -10.594 1.00 95.00 288 HIS A O 1
ATOM 2334 N N . ARG A 1 289 ? 4.133 5.839 -11.902 1.00 93.25 289 ARG A N 1
ATOM 2335 C CA . ARG A 1 289 ? 3.936 4.692 -11.025 1.00 93.25 289 ARG A CA 1
ATOM 2336 C C . ARG A 1 289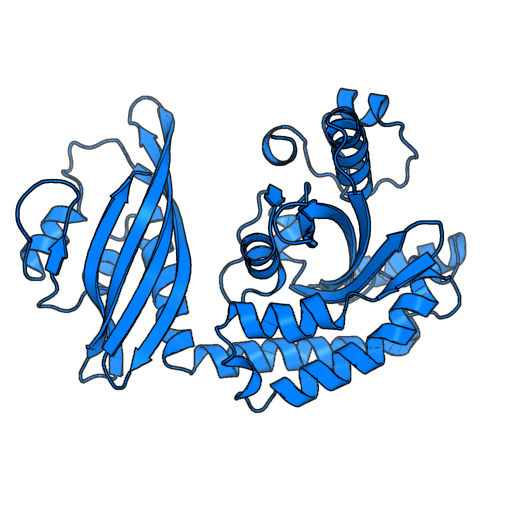 ? 3.598 3.461 -11.845 1.00 93.25 289 ARG A C 1
ATOM 2338 O O . ARG A 1 289 ? 2.662 3.472 -12.643 1.00 93.25 289 ARG A O 1
ATOM 2345 N N . ILE A 1 290 ? 4.320 2.385 -11.578 1.00 95.00 290 ILE A N 1
ATOM 2346 C CA . ILE A 1 290 ? 3.994 1.040 -12.044 1.00 95.00 290 ILE A CA 1
ATOM 2347 C C . ILE A 1 290 ? 3.188 0.359 -10.934 1.00 95.00 290 ILE A C 1
ATOM 2349 O O . ILE A 1 290 ? 3.530 0.434 -9.755 1.00 95.00 290 ILE A O 1
ATOM 2353 N N . LYS A 1 291 ? 2.077 -0.268 -11.308 1.00 93.69 291 LYS A N 1
ATOM 2354 C CA . LYS A 1 291 ? 1.126 -0.945 -10.422 1.00 93.69 291 LYS A CA 1
ATOM 2355 C C . LYS A 1 291 ? 1.021 -2.403 -10.880 1.00 93.69 291 LYS A C 1
ATOM 2357 O O . LYS A 1 291 ? 0.150 -2.710 -11.697 1.00 93.69 291 LYS A O 1
ATOM 2362 N N . PRO A 1 292 ? 1.935 -3.283 -10.432 1.00 95.38 292 PRO A N 1
ATOM 2363 C CA . PRO A 1 292 ? 1.853 -4.709 -10.731 1.00 95.38 292 PRO A CA 1
ATOM 2364 C C . PRO A 1 292 ? 0.516 -5.283 -10.277 1.00 95.38 292 PRO A C 1
ATOM 2366 O O . PRO A 1 292 ? 0.040 -4.954 -9.188 1.00 95.38 292 PRO A O 1
ATOM 2369 N N . GLU A 1 293 ? -0.081 -6.136 -11.097 1.00 93.69 293 GLU A N 1
ATOM 2370 C CA . GLU A 1 293 ? -1.213 -6.996 -10.734 1.00 93.69 293 GLU A CA 1
ATOM 2371 C C . GLU A 1 293 ? -0.737 -8.412 -10.413 1.00 93.69 293 GLU A C 1
ATOM 2373 O O . GLU A 1 293 ? -1.305 -9.058 -9.536 1.00 93.69 293 GLU A O 1
ATOM 2378 N N . GLU A 1 294 ? 0.336 -8.862 -11.064 1.00 95.44 294 GLU A N 1
ATOM 2379 C CA . GLU A 1 294 ? 0.972 -10.150 -10.816 1.00 95.44 294 GLU A CA 1
ATOM 2380 C C . GLU A 1 294 ? 2.452 -10.101 -11.195 1.00 95.44 294 GLU A C 1
ATOM 2382 O O . GLU A 1 294 ? 2.809 -9.578 -12.250 1.00 95.44 294 GLU A O 1
ATOM 2387 N N . ILE A 1 295 ? 3.298 -10.702 -10.356 1.00 98.06 295 ILE A N 1
ATOM 2388 C CA . ILE A 1 295 ? 4.702 -10.972 -10.666 1.00 98.06 295 ILE A CA 1
ATOM 2389 C C . ILE A 1 295 ? 4.985 -12.430 -10.326 1.00 98.06 295 ILE A C 1
ATOM 2391 O O . ILE A 1 295 ? 4.767 -12.860 -9.192 1.00 98.06 295 ILE A O 1
ATOM 2395 N N . VAL A 1 296 ? 5.512 -13.185 -11.289 1.00 97.94 296 VAL A N 1
ATOM 2396 C CA . VAL A 1 296 ? 5.898 -14.584 -11.081 1.00 97.94 296 VAL A CA 1
ATOM 2397 C C . VAL A 1 296 ? 7.352 -14.780 -11.464 1.00 97.94 296 VAL A C 1
ATOM 2399 O O . VAL A 1 296 ? 7.731 -14.629 -12.624 1.00 97.94 296 VAL A O 1
ATOM 2402 N N . VAL A 1 297 ? 8.154 -15.163 -10.472 1.00 98.25 297 VAL A N 1
ATOM 2403 C CA . VAL A 1 297 ? 9.570 -15.513 -10.624 1.00 98.25 297 VAL A CA 1
ATOM 2404 C C . VAL A 1 297 ? 9.700 -17.001 -10.957 1.00 98.25 297 VAL A C 1
ATOM 2406 O O . VAL A 1 297 ? 9.141 -17.855 -10.267 1.00 98.25 297 VAL A O 1
ATOM 2409 N N . GLN A 1 298 ? 10.447 -17.318 -12.013 1.00 97.25 298 GLN A N 1
ATOM 2410 C CA . GLN A 1 298 ? 10.731 -18.668 -12.497 1.00 97.25 298 GLN A CA 1
ATOM 2411 C C . GLN A 1 298 ? 12.220 -18.793 -12.850 1.00 97.25 298 GLN A C 1
ATOM 2413 O O . GLN A 1 298 ? 12.643 -18.531 -13.978 1.00 97.25 298 GLN A O 1
ATOM 2418 N N . GLY A 1 299 ? 13.025 -19.208 -11.869 1.00 96.88 299 GLY A N 1
ATOM 2419 C CA . GLY A 1 299 ? 14.482 -19.256 -12.011 1.00 96.88 299 GLY A CA 1
ATOM 2420 C C . GLY A 1 299 ? 15.048 -17.857 -12.257 1.00 96.88 299 GLY A C 1
ATOM 2421 O O . GLY A 1 299 ? 14.731 -16.929 -11.522 1.00 96.88 299 GLY A O 1
ATOM 2422 N N . ASP A 1 300 ? 15.831 -17.700 -13.323 1.00 98.38 300 ASP A N 1
ATOM 2423 C CA . ASP A 1 300 ? 16.468 -16.426 -13.688 1.00 98.38 300 ASP A CA 1
ATOM 2424 C C . ASP A 1 300 ? 15.579 -15.518 -14.557 1.00 98.38 300 ASP A C 1
ATOM 2426 O O . ASP A 1 300 ? 16.058 -14.551 -15.152 1.00 98.38 300 ASP A O 1
ATOM 2430 N N . MET A 1 301 ? 14.288 -15.828 -14.676 1.00 98.75 301 MET A N 1
ATOM 2431 C CA . MET A 1 301 ? 13.310 -15.038 -15.424 1.00 98.75 301 MET A CA 1
ATOM 2432 C C . MET A 1 301 ? 12.099 -14.731 -14.545 1.00 98.75 301 MET A C 1
ATOM 2434 O O . MET A 1 301 ? 11.735 -15.525 -13.683 1.00 98.75 301 MET A O 1
ATOM 2438 N N . ALA A 1 302 ? 11.440 -13.604 -14.787 1.00 98.75 302 ALA A N 1
ATOM 2439 C CA . ALA A 1 302 ? 10.143 -13.305 -14.195 1.00 98.75 302 ALA A CA 1
ATOM 2440 C C . ALA A 1 302 ? 9.246 -12.646 -15.238 1.00 98.75 302 ALA A C 1
ATOM 2442 O O . ALA A 1 302 ? 9.743 -11.931 -16.108 1.00 98.75 302 ALA A O 1
ATOM 2443 N N . TYR A 1 303 ? 7.939 -12.850 -15.149 1.00 98.56 303 TYR A N 1
ATOM 2444 C CA . TYR A 1 303 ? 6.995 -11.977 -15.838 1.00 98.56 303 TYR A CA 1
ATOM 2445 C C . TYR A 1 303 ? 6.272 -11.108 -14.813 1.00 98.56 303 TYR A C 1
ATOM 2447 O O . TYR A 1 303 ? 6.063 -11.517 -13.672 1.00 98.56 303 TYR A O 1
ATOM 2455 N N . ASP A 1 304 ? 5.912 -9.913 -15.247 1.00 98.44 304 ASP A N 1
ATOM 2456 C CA . ASP A 1 304 ? 5.248 -8.880 -14.472 1.00 98.44 304 ASP A CA 1
ATOM 2457 C C . ASP A 1 304 ? 4.245 -8.186 -15.389 1.00 98.44 304 ASP A C 1
ATOM 2459 O O . ASP A 1 304 ? 4.596 -7.750 -16.487 1.00 98.44 304 ASP A O 1
ATOM 2463 N N . TRP A 1 305 ? 2.983 -8.129 -14.991 1.00 98.19 305 TRP A N 1
ATOM 2464 C CA . TRP A 1 305 ? 1.972 -7.399 -15.741 1.00 98.19 305 TRP A CA 1
ATOM 2465 C C . TRP A 1 305 ? 1.080 -6.609 -14.799 1.00 98.19 305 TRP A C 1
ATOM 2467 O O . TRP A 1 305 ? 0.866 -6.963 -13.638 1.00 98.19 305 TRP A O 1
ATOM 2477 N N . GLY A 1 306 ? 0.529 -5.520 -15.320 1.00 97.31 306 GLY A N 1
ATOM 2478 C CA . GLY A 1 306 ? -0.362 -4.668 -14.554 1.00 97.31 306 GLY A CA 1
ATOM 2479 C C . GLY A 1 306 ? -0.647 -3.361 -15.264 1.00 97.31 306 GLY A C 1
ATOM 2480 O O . GLY A 1 306 ? -0.693 -3.285 -16.495 1.00 97.31 306 GLY A O 1
ATOM 2481 N N . TYR A 1 307 ? -0.826 -2.319 -14.463 1.00 96.50 307 TYR A N 1
ATOM 2482 C CA . TYR A 1 307 ? -1.165 -0.982 -14.929 1.00 96.50 307 TYR A CA 1
ATOM 2483 C C . TYR A 1 307 ? -0.058 0.006 -14.610 1.00 96.50 307 TYR A C 1
ATOM 2485 O O . TYR A 1 307 ? 0.672 -0.148 -13.639 1.00 96.50 307 TYR A O 1
ATOM 2493 N N . TYR A 1 308 ? 0.043 1.066 -15.389 1.00 96.00 308 TYR A N 1
ATOM 2494 C CA . TYR A 1 308 ? 0.938 2.172 -15.093 1.00 96.00 308 TYR A CA 1
ATOM 2495 C C . TYR A 1 308 ? 0.176 3.488 -15.210 1.00 96.00 308 TYR A C 1
ATOM 2497 O O . TYR A 1 308 ? -0.833 3.583 -15.909 1.00 96.00 308 TYR A O 1
ATOM 2505 N N . GLU A 1 309 ? 0.641 4.501 -14.499 1.00 94.62 309 GLU A N 1
ATOM 2506 C CA . GLU A 1 309 ? 0.093 5.852 -14.559 1.00 94.62 309 GLU A CA 1
ATOM 2507 C C . GLU A 1 309 ? 1.208 6.881 -14.452 1.00 94.62 309 GLU A C 1
ATOM 2509 O O . GLU A 1 309 ? 2.300 6.597 -13.953 1.00 94.62 309 GLU A O 1
ATOM 2514 N N . GLY A 1 310 ? 0.913 8.095 -14.890 1.00 94.62 310 GLY A N 1
ATOM 2515 C CA . GLY A 1 310 ? 1.805 9.214 -14.695 1.00 94.62 310 GLY A CA 1
ATOM 2516 C C . GLY A 1 310 ? 1.234 10.524 -15.193 1.00 94.62 310 GLY A C 1
ATOM 2517 O O . GLY A 1 310 ? 0.090 10.616 -15.642 1.00 94.62 310 GLY A O 1
ATOM 2518 N N . ALA A 1 311 ? 2.051 11.559 -15.070 1.00 94.88 311 ALA A N 1
ATOM 2519 C CA . ALA A 1 311 ? 1.717 12.898 -15.509 1.00 94.88 311 ALA A CA 1
ATOM 2520 C C . ALA A 1 311 ? 2.926 13.544 -16.174 1.00 94.88 311 ALA A C 1
ATOM 2522 O O . ALA A 1 311 ? 4.063 13.423 -15.709 1.00 94.88 311 ALA A O 1
ATOM 2523 N N . THR A 1 312 ? 2.676 14.249 -17.272 1.00 95.25 312 THR A N 1
ATOM 2524 C CA . THR A 1 312 ? 3.686 15.026 -17.986 1.00 95.25 312 THR A CA 1
ATOM 2525 C C . THR A 1 312 ? 3.387 16.507 -17.839 1.00 95.25 312 THR A C 1
ATOM 2527 O O . THR A 1 312 ? 2.343 16.976 -18.289 1.00 95.25 312 THR A O 1
ATOM 2530 N N . LEU A 1 313 ? 4.339 17.253 -17.285 1.00 95.19 313 LEU A N 1
ATOM 2531 C CA . LEU A 1 313 ? 4.348 18.707 -17.330 1.00 95.19 313 LEU A CA 1
ATOM 2532 C C . LEU A 1 313 ? 4.889 19.151 -18.689 1.00 95.19 313 LEU A C 1
ATOM 2534 O O . LEU A 1 313 ? 6.032 18.850 -19.038 1.00 95.19 313 LEU A O 1
ATOM 2538 N N . ARG A 1 314 ? 4.065 19.834 -19.479 1.00 93.31 314 ARG A N 1
ATOM 2539 C CA . ARG A 1 314 ? 4.430 20.376 -20.792 1.00 93.31 314 ARG A CA 1
ATOM 2540 C C . ARG A 1 314 ? 5.191 21.694 -20.654 1.00 93.31 314 ARG A C 1
ATOM 2542 O O . ARG A 1 314 ? 5.164 22.351 -19.619 1.00 93.31 314 ARG A O 1
ATOM 2549 N N . GLY A 1 315 ? 5.849 22.109 -21.738 1.00 90.56 315 GLY A N 1
ATOM 2550 C CA . GLY A 1 315 ? 6.616 23.360 -21.770 1.00 90.56 315 GLY A CA 1
ATOM 2551 C C . GLY A 1 315 ? 5.778 24.637 -21.614 1.00 90.56 315 GLY A C 1
ATOM 2552 O O . GLY A 1 315 ? 6.351 25.693 -21.370 1.00 90.56 315 GLY A O 1
ATOM 2553 N N . ASP A 1 316 ? 4.454 24.544 -21.760 1.00 92.06 316 ASP A N 1
ATOM 2554 C CA . ASP A 1 316 ? 3.487 25.622 -21.513 1.00 92.06 316 ASP A CA 1
ATOM 2555 C C . ASP A 1 316 ? 2.952 25.634 -20.065 1.00 92.06 316 ASP A C 1
ATOM 2557 O O . ASP A 1 316 ? 2.108 26.461 -19.734 1.00 92.06 316 ASP A O 1
ATOM 2561 N N . GLY A 1 317 ? 3.439 24.733 -19.203 1.00 92.56 317 GLY A N 1
ATOM 2562 C CA . GLY A 1 317 ? 2.995 24.581 -17.817 1.00 92.56 317 GLY A CA 1
ATOM 2563 C C . GLY A 1 317 ? 1.775 23.676 -17.634 1.00 92.56 317 GLY A C 1
ATOM 2564 O O . GLY A 1 317 ? 1.384 23.423 -16.499 1.00 92.56 317 GLY A O 1
ATOM 2565 N N . THR A 1 318 ? 1.186 23.150 -18.712 1.00 94.25 318 THR A N 1
ATOM 2566 C CA . THR A 1 318 ? 0.034 22.244 -18.623 1.00 94.25 318 THR A CA 1
ATOM 2567 C C . THR A 1 318 ? 0.471 20.861 -18.153 1.00 94.25 318 THR A C 1
ATOM 2569 O O . THR A 1 318 ? 1.358 20.248 -18.752 1.00 94.25 318 THR A O 1
ATOM 2572 N N . GLU A 1 319 ? -0.193 20.329 -17.130 1.00 95.06 319 GLU A N 1
ATOM 2573 C CA . GLU A 1 319 ? -0.026 18.944 -16.695 1.00 95.06 319 GLU A CA 1
ATOM 2574 C C . GLU A 1 319 ? -1.030 18.030 -17.406 1.00 95.06 319 GLU A C 1
ATOM 2576 O O . GLU A 1 319 ? -2.230 18.307 -17.449 1.00 95.06 319 GLU A O 1
ATOM 2581 N N . VAL A 1 320 ? -0.535 16.940 -17.992 1.00 94.69 320 VAL A N 1
ATOM 2582 C CA . VAL A 1 320 ? -1.360 15.945 -18.683 1.00 94.69 320 VAL A CA 1
ATOM 2583 C C . VAL A 1 320 ? -1.158 14.582 -18.054 1.00 94.69 320 VAL A C 1
ATOM 2585 O O . VAL A 1 320 ? -0.063 14.025 -18.123 1.00 94.69 320 VAL A O 1
ATOM 2588 N N . TYR A 1 321 ? -2.238 14.053 -17.488 1.00 94.56 321 TYR A N 1
ATOM 2589 C CA . TYR A 1 321 ? -2.303 12.704 -16.943 1.00 94.56 321 TYR A CA 1
ATOM 2590 C C . TYR A 1 321 ? -2.449 11.663 -18.047 1.00 94.56 321 TYR A C 1
ATOM 2592 O O . TYR A 1 321 ? -3.125 11.889 -19.054 1.00 94.56 321 TYR A O 1
ATOM 2600 N N . TRP A 1 322 ? -1.837 10.509 -17.828 1.00 94.44 322 TRP A N 1
ATOM 2601 C CA . TRP A 1 322 ? -1.948 9.341 -18.687 1.00 94.44 322 TRP A CA 1
ATOM 2602 C C . TRP A 1 322 ? -1.879 8.064 -17.857 1.00 94.44 322 TRP A C 1
ATOM 2604 O O . TRP A 1 322 ? -1.298 8.023 -16.773 1.00 94.44 322 TRP A O 1
ATOM 2614 N N . GLU A 1 323 ? -2.479 7.010 -18.392 1.00 96.38 323 GLU A N 1
ATOM 2615 C CA . GLU A 1 323 ? -2.478 5.676 -17.808 1.00 96.38 323 GLU A CA 1
ATOM 2616 C C . GLU A 1 323 ? -2.512 4.612 -18.905 1.00 96.38 323 GLU A C 1
ATOM 2618 O O . GLU A 1 323 ? -2.864 4.876 -20.061 1.00 96.38 323 GLU A O 1
ATOM 2623 N N . GLY A 1 324 ? -2.116 3.402 -18.540 1.00 96.88 324 GLY A N 1
ATOM 2624 C CA . GLY A 1 324 ? -2.066 2.283 -19.458 1.00 96.88 324 GLY A CA 1
ATOM 2625 C C . GLY A 1 324 ? -1.853 0.955 -18.751 1.00 96.88 324 GLY A C 1
ATOM 2626 O O . GLY A 1 324 ? -1.879 0.860 -17.524 1.00 96.88 324 GLY A O 1
ATOM 2627 N N . LYS A 1 325 ? -1.629 -0.080 -19.552 1.00 97.88 325 LYS A N 1
ATOM 2628 C CA . LYS A 1 325 ? -1.310 -1.444 -19.120 1.00 97.88 325 LYS A CA 1
ATOM 2629 C C . LYS A 1 325 ? 0.005 -1.903 -19.726 1.00 97.88 325 LYS A C 1
ATOM 2631 O O . LYS A 1 325 ? 0.382 -1.442 -20.807 1.00 97.88 325 LYS A O 1
ATOM 2636 N N . TYR A 1 326 ? 0.692 -2.805 -19.040 1.00 98.31 326 TYR A N 1
ATOM 2637 C CA . TYR A 1 326 ? 2.014 -3.269 -19.441 1.00 98.31 326 TYR A CA 1
ATOM 2638 C C . TYR A 1 326 ? 2.213 -4.769 -19.215 1.00 98.31 326 TYR A C 1
ATOM 2640 O O . TYR A 1 326 ? 1.485 -5.405 -18.452 1.00 98.31 326 TYR A O 1
ATOM 2648 N N . VAL A 1 327 ? 3.234 -5.297 -19.886 1.00 98.56 327 VAL A N 1
ATOM 2649 C CA . VAL A 1 327 ? 3.889 -6.570 -19.595 1.00 98.56 327 VAL A CA 1
ATOM 2650 C C . VAL A 1 327 ? 5.396 -6.328 -19.634 1.00 98.56 327 VAL A C 1
ATOM 2652 O O . VAL A 1 327 ? 5.931 -5.879 -20.651 1.00 98.56 327 VAL A O 1
ATOM 2655 N N . ILE A 1 328 ? 6.069 -6.657 -18.540 1.00 98.81 328 ILE A N 1
ATOM 2656 C CA . ILE A 1 328 ? 7.518 -6.669 -18.403 1.00 98.81 328 ILE A CA 1
ATOM 2657 C C . ILE A 1 328 ? 7.963 -8.118 -18.206 1.00 98.81 328 ILE A C 1
ATOM 2659 O O . ILE A 1 328 ? 7.415 -8.864 -17.398 1.00 98.81 328 ILE A O 1
ATOM 2663 N N . VAL A 1 329 ? 8.987 -8.527 -18.947 1.00 98.88 329 VAL A N 1
ATOM 2664 C CA . VAL A 1 329 ? 9.755 -9.729 -18.625 1.00 98.88 329 VAL A CA 1
ATOM 2665 C C . VAL A 1 329 ? 11.060 -9.284 -17.997 1.00 98.88 329 VAL A C 1
ATOM 2667 O O . VAL A 1 329 ? 11.840 -8.570 -18.626 1.00 98.88 329 VAL A O 1
ATOM 2670 N N . TRP A 1 330 ? 11.299 -9.733 -16.775 1.00 98.88 330 TRP A N 1
ATOM 2671 C CA . TRP A 1 330 ? 12.525 -9.532 -16.024 1.00 98.88 330 TRP A CA 1
ATOM 2672 C C . TRP A 1 330 ? 13.490 -10.689 -16.273 1.00 98.88 330 TRP A C 1
ATOM 2674 O O . TRP A 1 330 ? 13.078 -11.834 -16.473 1.00 98.88 330 TRP A O 1
ATOM 2684 N N . LYS A 1 331 ? 14.787 -10.393 -16.238 1.00 98.81 331 LYS A N 1
ATOM 2685 C CA . LYS A 1 331 ? 15.862 -11.379 -16.317 1.00 98.81 331 LYS A CA 1
ATOM 2686 C C . LYS A 1 331 ? 16.910 -11.086 -15.256 1.00 98.81 331 LYS A C 1
ATOM 2688 O O . LYS A 1 331 ? 17.362 -9.946 -15.141 1.00 98.81 331 LYS A O 1
ATOM 2693 N N . LYS A 1 332 ? 17.314 -12.119 -14.524 1.00 98.56 332 LYS A N 1
ATOM 2694 C CA . LYS A 1 332 ? 18.432 -12.068 -13.591 1.00 98.56 332 LYS A CA 1
ATOM 2695 C C . LYS A 1 332 ? 19.736 -12.157 -14.381 1.00 98.56 332 LYS A C 1
ATOM 2697 O O . LYS A 1 332 ? 19.943 -13.076 -15.176 1.00 98.56 332 LYS A O 1
ATOM 2702 N N . THR A 1 333 ? 20.589 -11.152 -14.248 1.00 97.12 333 THR A N 1
ATOM 2703 C CA . THR A 1 333 ? 21.898 -11.103 -14.901 1.00 97.12 333 THR A CA 1
ATOM 2704 C C . THR A 1 333 ? 22.912 -11.966 -14.148 1.00 97.12 333 THR A C 1
ATOM 2706 O O . THR A 1 333 ? 22.659 -12.430 -13.039 1.00 97.12 333 THR A O 1
ATOM 2709 N N . ALA A 1 334 ? 24.071 -12.225 -14.762 1.00 95.19 334 ALA A N 1
ATOM 2710 C CA . ALA A 1 334 ? 25.089 -13.122 -14.202 1.00 95.19 334 ALA A CA 1
ATOM 2711 C C . ALA A 1 334 ? 25.684 -12.638 -12.862 1.00 95.19 334 ALA A C 1
ATOM 2713 O O . ALA A 1 334 ? 26.208 -13.439 -12.096 1.00 95.19 334 ALA A O 1
ATOM 2714 N N . ASP A 1 335 ? 25.593 -11.339 -12.580 1.00 94.75 335 ASP A N 1
ATOM 2715 C CA . ASP A 1 335 ? 25.943 -10.695 -11.307 1.00 94.75 335 ASP A CA 1
ATOM 2716 C C . ASP A 1 335 ? 24.794 -10.722 -10.277 1.00 94.75 335 ASP A C 1
ATOM 2718 O O . ASP A 1 335 ? 24.912 -10.143 -9.200 1.00 94.75 335 ASP A O 1
ATOM 2722 N N . GLY A 1 336 ? 23.684 -11.398 -10.587 1.00 96.31 336 GLY A N 1
ATOM 2723 C CA . GLY A 1 336 ? 22.543 -11.589 -9.695 1.00 96.31 336 GLY A CA 1
ATOM 2724 C C . GLY A 1 336 ? 21.514 -10.456 -9.701 1.00 96.31 336 GLY A C 1
ATOM 2725 O O . GLY A 1 336 ? 20.557 -10.533 -8.933 1.00 96.31 336 GLY A O 1
ATOM 2726 N N . GLN A 1 337 ? 21.666 -9.431 -10.547 1.00 97.69 337 GLN A N 1
ATOM 2727 C CA . GLN A 1 337 ? 20.730 -8.303 -10.604 1.00 97.69 337 GLN A CA 1
ATOM 2728 C C . GLN A 1 337 ? 19.508 -8.608 -11.478 1.00 97.69 337 GLN A C 1
ATOM 2730 O O . GLN A 1 337 ? 19.629 -9.10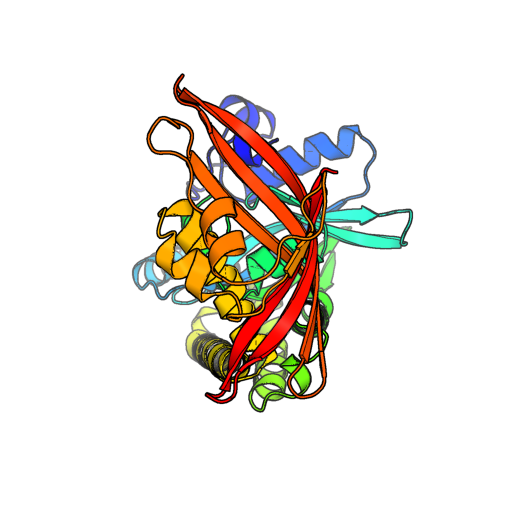8 -12.592 1.00 97.69 337 GLN A O 1
ATOM 2735 N N . TRP A 1 338 ? 18.312 -8.252 -11.018 1.00 98.75 338 TRP A N 1
ATOM 2736 C CA . TRP A 1 338 ? 17.115 -8.296 -11.860 1.00 98.75 338 TRP A CA 1
ATOM 2737 C C . TRP A 1 338 ? 17.054 -7.075 -12.775 1.00 98.75 338 TRP A C 1
ATOM 2739 O O . TRP A 1 338 ? 17.146 -5.946 -12.308 1.00 98.75 338 TRP A O 1
ATOM 2749 N N . LYS A 1 339 ? 16.879 -7.283 -14.081 1.00 98.81 339 LYS A N 1
ATOM 2750 C CA . LYS A 1 339 ? 16.766 -6.200 -15.068 1.00 98.81 339 LYS A CA 1
ATOM 2751 C C . LYS A 1 339 ? 15.652 -6.459 -16.068 1.00 98.81 339 LYS A C 1
ATOM 2753 O O . LYS A 1 339 ? 15.294 -7.607 -16.333 1.00 98.81 339 LYS A O 1
ATOM 2758 N N . ILE A 1 340 ? 15.133 -5.393 -16.665 1.00 98.88 340 ILE A N 1
ATOM 2759 C CA . ILE A 1 340 ? 14.094 -5.476 -17.688 1.00 98.88 340 ILE A CA 1
ATOM 2760 C C . ILE A 1 340 ? 14.685 -6.094 -18.967 1.00 98.88 340 ILE A C 1
ATOM 2762 O O . ILE A 1 340 ? 15.684 -5.621 -19.520 1.00 98.88 340 ILE A O 1
ATOM 2766 N N . TYR A 1 341 ? 14.076 -7.177 -19.440 1.00 98.81 341 TYR A N 1
ATOM 2767 C CA . TYR A 1 341 ? 14.465 -7.904 -20.649 1.00 98.81 341 TYR A CA 1
ATOM 2768 C C . TYR A 1 341 ? 13.510 -7.642 -21.815 1.00 98.81 341 TYR A C 1
ATOM 2770 O O . TYR A 1 341 ? 13.964 -7.296 -22.907 1.00 98.81 341 TYR A O 1
ATOM 2778 N N . LEU A 1 342 ? 12.201 -7.763 -21.588 1.00 98.75 342 LEU A N 1
ATOM 2779 C CA . LEU A 1 342 ? 11.164 -7.344 -22.535 1.00 98.75 342 LEU A CA 1
ATOM 2780 C C . LEU A 1 342 ? 10.275 -6.315 -21.852 1.00 98.75 342 LEU A C 1
ATOM 2782 O O . LEU A 1 342 ? 9.927 -6.500 -20.692 1.00 98.75 342 LEU A O 1
ATOM 2786 N N . ASP A 1 343 ? 9.891 -5.273 -22.576 1.00 98.56 343 ASP A N 1
ATOM 2787 C CA . ASP A 1 343 ? 9.027 -4.217 -22.054 1.00 98.56 343 ASP A CA 1
ATOM 2788 C C . ASP A 1 343 ? 8.000 -3.816 -23.109 1.00 98.56 343 ASP A C 1
ATOM 2790 O O . ASP A 1 343 ? 8.359 -3.379 -24.207 1.00 98.56 343 ASP A O 1
ATOM 2794 N N . SER A 1 344 ? 6.726 -4.026 -22.794 1.00 98.19 344 SER A N 1
ATOM 2795 C CA . SER A 1 344 ? 5.595 -3.783 -23.679 1.00 98.19 344 SER A CA 1
ATOM 2796 C C . SER A 1 344 ? 4.497 -3.057 -22.928 1.00 98.19 344 SER A C 1
ATOM 2798 O O . SER A 1 344 ? 4.049 -3.521 -21.886 1.00 98.19 344 SER A O 1
ATOM 2800 N N . TRP A 1 345 ? 3.980 -1.972 -23.494 1.00 96.94 345 TRP A N 1
ATOM 2801 C CA . TRP A 1 345 ? 2.926 -1.181 -22.860 1.00 96.94 345 TRP A CA 1
ATOM 2802 C C . TRP A 1 345 ? 1.968 -0.584 -23.890 1.00 96.94 345 TRP A C 1
ATOM 2804 O O . TRP A 1 345 ? 2.324 -0.346 -25.047 1.00 96.94 345 TRP A O 1
ATOM 2814 N N . ASN A 1 346 ? 0.730 -0.320 -23.470 1.00 95.69 346 ASN A N 1
ATOM 2815 C CA . ASN A 1 346 ? -0.244 0.434 -24.252 1.00 95.69 346 ASN A CA 1
ATOM 2816 C C . ASN A 1 346 ? -1.196 1.260 -23.382 1.00 95.69 346 ASN A C 1
ATOM 2818 O O . ASN A 1 346 ? -1.378 0.972 -22.202 1.00 95.69 346 ASN A O 1
ATOM 2822 N N . ASN A 1 347 ? -1.782 2.299 -23.980 1.00 93.50 347 ASN A N 1
ATOM 2823 C CA . ASN A 1 347 ? -2.767 3.142 -23.307 1.00 93.50 347 ASN A CA 1
ATOM 2824 C C . ASN A 1 347 ? -4.061 2.357 -23.041 1.00 93.50 347 ASN A C 1
ATOM 2826 O O . ASN A 1 347 ? -4.374 1.389 -23.752 1.00 93.50 347 ASN A O 1
ATOM 2830 N N . LEU A 1 348 ? -4.790 2.781 -22.009 1.00 89.75 348 LEU A N 1
ATOM 2831 C CA . LEU A 1 348 ? -6.162 2.338 -21.763 1.00 89.75 348 LEU A CA 1
ATOM 2832 C C . LEU A 1 348 ? -7.165 2.996 -22.713 1.00 89.75 348 LEU A C 1
ATOM 2834 O O . LEU A 1 348 ? -6.913 4.143 -23.153 1.00 89.75 348 LEU A O 1
#

pLDDT: mean 93.7, std 6.54, range [63.28, 98.88]

Secondary structure (DSSP, 8-state):
-HHHHSEE---------HHHHHHHTEE-HHHHHHHHHHHHHTTT--EEEEEEEEEE---HHHHHHHHHHHHHH-GGGGGSBTTEEEEEEEEEEETTTTEEEEEETTTTEESHHHHHHHHH-SSPPP-SSGGGTTEEEEEEEEEEETTEEEE-HIIIIIIIHHHHTTT-GGGSTTHHHHHHHHHHHHHHHHHHHTTSS-GGGGHHHHHHHHHHHHHHHHHHHTSHHHHHHHHHHHHHHHHHHT-HHHHHHTEEEEEEEE-SSSSPEESHHHHHHHHS--TT---EEEEEEEEEEEEEEETTEEEEEEEEEEEEE-TTS-EEEEEEEEEEEEEE-TTS-EEEEEEEEEE-